Protein AF-A0A9D4EWK8-F1 (afdb_monomer)

Mean predicted aligned error: 3.32 Å

Organism: Dreissena polymorpha (NCBI:txid45954)

pLDDT: mean 97.27, std 3.27, range [64.94, 98.88]

Secondary structure (DSSP, 8-state):
-EEEEEEEEEEEEEEEEEEEEEEEEEEEEEEEEEEEEEEEEEEEEE-SEEEEEEEEEEEEEE-SEEEEEEEEEEEEEE-SEEEEEEEEEEEEEE-SEEEEEEEEEEEEEE-SEEEEEEEEEEEEEE-SEEEEEEEEEEEEEE-SEEEEEEEEEEE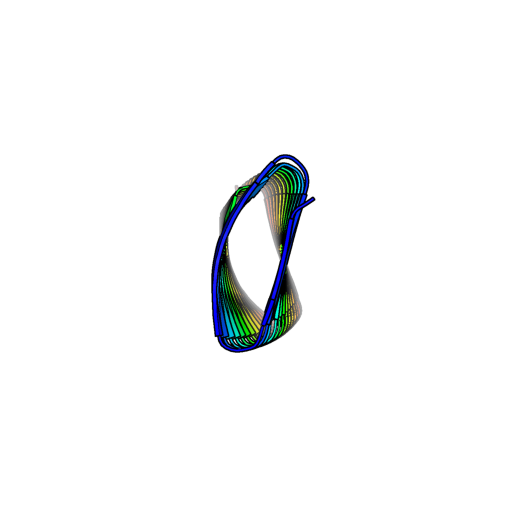EEE-SEEEEEEEEEEEEEE-SEEEEEEEEEEEEEE-SEEEEEEEEEEEEEE--

Solvent-accessible surface area (backbone atoms only — not comparable to full-atom values): 8632 Å² total; per-residue (Å²): 115,48,80,47,75,49,64,70,52,74,53,73,55,69,50,65,31,38,42,39,39,38,45,36,37,39,41,37,40,49,14,48,32,32,38,39,40,35,45,37,36,40,41,37,37,37,21,53,33,31,39,40,41,36,45,36,37,39,41,38,37,39,16,53,34,27,41,39,39,37,44,36,36,41,41,36,39,37,16,51,35,26,39,39,40,36,46,36,40,40,40,37,38,36,16,53,35,26,40,40,42,35,46,37,38,40,41,38,37,36,16,51,36,26,39,39,41,37,45,36,36,39,42,37,39,37,15,52,36,24,40,40,41,37,44,37,38,39,41,37,37,36,15,51,36,25,40,39,40,38,45,36,38,40,41,36,38,36,15,50,37,25,39,39,41,35,46,37,39,40,42,38,37,36,16,49,38,25,40,40,42,35,46,37,36,40,40,35,39,39,17,54,44,62,47,77,52,65,78,44,75,50,80,52,68,52,54,110

Structure (mmCIF, N/CA/C/O backbone):
data_AF-A0A9D4EWK8-F1
#
_entry.id   AF-A0A9D4EWK8-F1
#
loop_
_atom_site.group_PDB
_atom_site.id
_atom_site.type_symbol
_atom_site.label_atom_id
_atom_site.label_alt_id
_atom_site.label_comp_id
_atom_site.label_asym_id
_atom_site.label_entity_id
_atom_site.label_seq_id
_atom_site.pdbx_PDB_ins_code
_atom_site.Cartn_x
_atom_site.Cartn_y
_atom_site.Cartn_z
_atom_site.occupancy
_atom_site.B_iso_or_equiv
_atom_site.auth_seq_id
_atom_site.auth_comp_id
_atom_site.auth_asym_id
_atom_site.auth_atom_id
_atom_site.pdbx_PDB_model_num
ATOM 1 N N . MET A 1 1 ? 10.376 8.666 -27.331 1.00 85.12 1 MET A N 1
ATOM 2 C CA . MET A 1 1 ? 10.467 7.251 -26.903 1.00 85.12 1 MET A CA 1
ATOM 3 C C . MET A 1 1 ? 11.917 6.799 -26.905 1.00 85.12 1 MET A C 1
ATOM 5 O O . MET A 1 1 ? 12.541 6.771 -27.961 1.00 85.12 1 MET A O 1
ATOM 9 N N . PHE A 1 2 ? 12.431 6.435 -25.737 1.00 91.62 2 PHE A N 1
ATOM 10 C CA . PHE A 1 2 ? 13.772 5.904 -25.525 1.00 91.62 2 PHE A CA 1
ATOM 11 C C . PHE A 1 2 ? 13.656 4.564 -24.782 1.00 91.62 2 PHE A C 1
ATOM 13 O O . PHE A 1 2 ? 12.952 4.478 -23.779 1.00 91.62 2 PHE A O 1
ATOM 20 N N . LEU A 1 3 ? 14.282 3.504 -25.303 1.00 94.88 3 LEU A N 1
ATOM 21 C CA . LEU A 1 3 ? 14.232 2.149 -24.738 1.00 94.88 3 LEU A CA 1
ATOM 22 C C . LEU A 1 3 ? 15.653 1.656 -24.471 1.00 94.88 3 LEU A C 1
ATOM 24 O O . LEU A 1 3 ? 16.478 1.638 -25.385 1.00 94.88 3 LEU A O 1
ATOM 28 N N . VAL A 1 4 ? 15.915 1.199 -23.248 1.00 96.56 4 VAL A N 1
ATOM 29 C CA . VAL A 1 4 ? 17.204 0.615 -22.861 1.00 96.56 4 VAL A CA 1
ATOM 30 C C . VAL A 1 4 ? 16.979 -0.737 -22.208 1.00 96.56 4 VAL A C 1
ATOM 32 O O . VAL A 1 4 ? 16.293 -0.829 -21.192 1.00 96.56 4 VAL A O 1
ATOM 35 N N . CYS A 1 5 ? 17.587 -1.777 -22.778 1.00 96.44 5 CYS A N 1
ATOM 36 C CA . CYS A 1 5 ? 17.561 -3.120 -22.218 1.00 96.44 5 CYS A CA 1
ATOM 37 C C . CYS A 1 5 ? 18.945 -3.770 -22.239 1.00 96.44 5 CYS A C 1
ATOM 39 O O . CYS A 1 5 ? 19.678 -3.642 -23.220 1.00 96.44 5 CYS A O 1
ATOM 41 N N . GLY A 1 6 ? 19.300 -4.482 -21.169 1.00 95.38 6 GLY A N 1
ATOM 42 C CA . GLY A 1 6 ? 20.561 -5.219 -21.099 1.00 95.38 6 GLY A CA 1
ATOM 43 C C . GLY A 1 6 ? 20.864 -5.836 -19.734 1.00 95.38 6 GLY A C 1
ATOM 44 O O . GLY A 1 6 ? 20.130 -5.657 -18.763 1.00 95.38 6 GLY A O 1
ATOM 45 N N . ASP A 1 7 ? 21.988 -6.544 -19.653 1.00 95.56 7 ASP A N 1
ATOM 46 C CA . ASP A 1 7 ? 22.362 -7.282 -18.440 1.00 95.56 7 ASP A CA 1
ATOM 47 C C . ASP A 1 7 ? 22.933 -6.361 -17.359 1.00 95.56 7 ASP A C 1
ATOM 49 O O . ASP A 1 7 ? 22.614 -6.479 -16.173 1.00 95.56 7 ASP A O 1
ATOM 53 N N . ARG A 1 8 ? 23.815 -5.435 -17.758 1.00 98.00 8 ARG A N 1
ATOM 54 C CA . ARG A 1 8 ? 24.430 -4.468 -16.849 1.00 98.00 8 ARG A CA 1
ATOM 55 C C . ARG A 1 8 ? 24.686 -3.131 -17.513 1.00 98.00 8 ARG A C 1
ATOM 57 O O . ARG A 1 8 ? 25.537 -3.040 -18.392 1.00 98.00 8 ARG A O 1
ATOM 64 N N . PHE A 1 9 ? 24.012 -2.091 -17.042 1.00 98.25 9 PHE A N 1
ATOM 65 C CA . PHE A 1 9 ? 24.157 -0.755 -17.606 1.00 98.25 9 PHE A CA 1
ATOM 66 C C . PHE A 1 9 ? 23.803 0.343 -16.603 1.00 98.25 9 PHE A C 1
ATOM 68 O O . PHE A 1 9 ? 23.157 0.108 -15.582 1.00 98.25 9 PHE A O 1
ATOM 75 N N . THR A 1 10 ? 24.223 1.556 -16.939 1.00 98.06 10 THR A N 1
ATOM 76 C CA . THR A 1 10 ? 23.720 2.789 -16.344 1.00 98.06 10 THR A CA 1
ATOM 77 C C . THR A 1 10 ? 23.170 3.633 -17.478 1.00 98.06 10 THR A C 1
ATOM 79 O O . THR A 1 10 ? 23.796 3.719 -18.534 1.00 98.06 10 THR A O 1
ATOM 82 N N . THR A 1 11 ? 22.004 4.230 -17.290 1.00 97.38 11 THR A N 1
ATOM 83 C CA . THR A 1 11 ? 21.383 5.076 -18.308 1.00 97.38 11 THR A CA 1
ATOM 84 C C . THR A 1 11 ? 20.671 6.253 -17.663 1.00 97.38 11 THR A C 1
ATOM 86 O O . THR A 1 11 ? 20.329 6.210 -16.484 1.00 97.38 11 THR A O 1
ATOM 89 N N . SER A 1 12 ? 20.472 7.312 -18.430 1.00 96.56 12 SER A N 1
ATOM 90 C CA . SER A 1 12 ? 19.607 8.415 -18.050 1.00 96.56 12 SER A CA 1
ATOM 91 C C . SER A 1 12 ? 18.876 8.927 -19.280 1.00 96.56 12 SER A C 1
ATOM 93 O O . SER A 1 12 ? 19.437 8.884 -20.379 1.00 96.56 12 SER A O 1
ATOM 95 N N . GLY A 1 13 ? 17.655 9.410 -19.098 1.00 91.25 13 GLY A N 1
ATOM 96 C CA . GLY A 1 13 ? 16.796 9.879 -20.180 1.00 91.25 13 GLY A CA 1
ATOM 97 C C . GLY A 1 13 ? 15.955 11.082 -19.773 1.00 91.25 13 GLY A C 1
ATOM 98 O O . GLY A 1 13 ? 15.817 11.381 -18.588 1.00 91.25 13 GLY A O 1
ATOM 99 N N . SER A 1 14 ? 15.458 11.791 -20.781 1.00 92.12 14 SER A N 1
ATOM 100 C CA . SER A 1 14 ? 14.400 12.789 -20.655 1.00 92.12 14 SER A CA 1
ATOM 101 C C . SER A 1 14 ? 13.636 12.905 -21.981 1.00 92.12 14 SER A C 1
ATOM 103 O O . SER A 1 14 ? 14.208 12.670 -23.056 1.00 92.12 14 SER A O 1
ATOM 105 N N . GLY A 1 15 ? 12.360 13.285 -21.914 1.00 92.12 15 GLY A N 1
ATOM 106 C CA . GLY A 1 15 ? 11.437 13.332 -23.050 1.00 92.12 15 GLY A CA 1
ATOM 107 C C . GLY A 1 15 ? 10.073 12.723 -22.718 1.00 92.12 15 GLY A C 1
ATOM 108 O O . GLY A 1 15 ? 9.711 12.587 -21.565 1.00 92.12 15 GLY A O 1
ATOM 109 N N . ASP A 1 16 ? 9.292 12.354 -23.729 1.00 95.62 16 ASP A N 1
ATOM 110 C CA . ASP A 1 16 ? 7.895 11.950 -23.474 1.00 95.62 16 ASP A CA 1
ATOM 111 C C . ASP A 1 16 ? 7.763 10.509 -22.936 1.00 95.62 16 ASP A C 1
ATOM 113 O O . ASP A 1 16 ? 6.796 10.153 -22.274 1.00 95.62 16 ASP A O 1
ATOM 117 N N . LEU A 1 17 ? 8.702 9.620 -23.286 1.00 96.31 17 LEU A N 1
ATOM 118 C CA . LEU A 1 17 ? 8.609 8.191 -22.965 1.00 96.31 17 LEU A CA 1
ATOM 119 C C . LEU A 1 17 ? 9.988 7.570 -22.785 1.00 96.31 17 LEU A C 1
ATOM 121 O O . LEU A 1 17 ? 10.730 7.445 -23.770 1.00 96.31 17 LEU A O 1
ATOM 125 N N . PHE A 1 18 ? 10.260 7.070 -21.582 1.00 97.19 18 PHE A N 1
ATOM 126 C CA . PHE A 1 18 ? 11.469 6.337 -21.228 1.00 97.19 18 PHE A CA 1
ATOM 127 C C . PHE A 1 18 ? 11.144 4.954 -20.646 1.00 97.19 18 PHE A C 1
ATOM 129 O O . PHE A 1 18 ? 10.482 4.814 -19.620 1.00 97.19 18 PHE A O 1
ATOM 136 N N . LEU A 1 19 ? 11.617 3.905 -21.322 1.00 97.25 19 LEU A N 1
ATOM 137 C CA . LEU A 1 19 ? 11.432 2.506 -20.943 1.00 97.25 19 LEU A CA 1
ATOM 138 C C . LEU A 1 19 ? 12.786 1.870 -20.609 1.00 97.25 19 LEU A C 1
ATOM 140 O O . LEU A 1 19 ? 13.701 1.878 -21.437 1.00 97.25 19 LEU A O 1
ATOM 144 N N . VAL A 1 20 ? 12.906 1.261 -19.430 1.00 98.06 20 VAL A N 1
ATOM 145 C CA . VAL A 1 20 ? 14.143 0.607 -18.984 1.00 98.06 20 VAL A CA 1
ATOM 146 C C . VAL A 1 20 ? 13.872 -0.814 -18.518 1.00 98.06 20 VAL A C 1
ATOM 148 O O . VAL A 1 20 ? 13.005 -1.038 -17.672 1.00 98.06 20 VAL A O 1
ATOM 151 N N . CYS A 1 21 ? 14.634 -1.775 -19.046 1.00 97.50 21 CYS A N 1
ATOM 152 C CA . CYS A 1 21 ? 14.547 -3.172 -18.642 1.00 97.50 21 CYS A CA 1
ATOM 153 C C . CYS A 1 21 ? 15.915 -3.837 -18.417 1.00 97.50 21 CYS A C 1
ATOM 155 O O . CYS A 1 21 ? 16.882 -3.506 -19.092 1.00 97.50 21 CYS A O 1
ATOM 157 N N . GLY A 1 22 ? 16.045 -4.787 -17.488 1.00 97.06 22 GLY A N 1
ATOM 158 C CA . GLY A 1 22 ? 17.302 -5.539 -17.365 1.00 97.06 22 GLY A CA 1
ATOM 159 C C . GLY A 1 22 ? 17.548 -6.264 -16.049 1.00 97.06 22 GLY A C 1
ATOM 160 O O . GLY A 1 22 ? 16.733 -6.238 -15.125 1.00 97.06 22 GLY A O 1
ATOM 161 N N . ASP A 1 23 ? 18.725 -6.878 -15.955 1.00 97.19 23 ASP A N 1
ATOM 162 C CA . ASP A 1 23 ? 19.111 -7.677 -14.790 1.00 97.19 23 ASP A CA 1
ATOM 163 C C . ASP A 1 23 ? 19.740 -6.830 -13.685 1.00 97.19 23 ASP A C 1
ATOM 165 O O . ASP A 1 23 ? 19.338 -6.921 -12.523 1.00 97.19 23 ASP A O 1
ATOM 169 N N . ARG A 1 24 ? 20.749 -6.012 -14.014 1.00 98.50 24 ARG A N 1
ATOM 170 C CA . ARG A 1 24 ? 21.435 -5.156 -13.041 1.00 98.50 24 ARG A CA 1
ATOM 171 C C . ARG A 1 24 ? 21.729 -3.765 -13.572 1.00 98.50 24 ARG A C 1
ATOM 173 O O . ARG A 1 24 ? 22.739 -3.576 -14.241 1.00 98.50 24 ARG A O 1
ATOM 180 N N . PHE A 1 25 ? 20.949 -2.768 -13.180 1.00 98.56 25 PHE A N 1
ATOM 181 C CA . PHE A 1 25 ? 21.142 -1.423 -13.715 1.00 98.56 25 PHE A CA 1
ATOM 182 C C . PHE A 1 25 ? 20.873 -0.299 -12.719 1.00 98.56 25 PHE A C 1
ATOM 184 O O . PHE A 1 25 ? 20.242 -0.489 -11.680 1.00 98.56 25 PHE A O 1
ATOM 191 N N . THR A 1 26 ? 21.362 0.882 -13.077 1.00 98.56 26 THR A N 1
ATOM 192 C CA . THR A 1 26 ? 20.963 2.149 -12.467 1.00 98.56 26 THR A CA 1
ATOM 193 C C . THR A 1 26 ? 20.366 3.025 -13.555 1.00 98.56 26 THR A C 1
ATOM 195 O O . THR A 1 26 ? 20.953 3.146 -14.631 1.00 98.56 26 THR A O 1
ATOM 198 N N . THR A 1 27 ? 19.212 3.628 -13.302 1.00 98.19 27 THR A N 1
ATOM 199 C CA . THR A 1 27 ? 18.588 4.542 -14.262 1.00 98.19 27 THR A CA 1
ATOM 200 C C . THR A 1 27 ? 18.083 5.811 -13.595 1.00 98.19 27 THR A C 1
ATOM 202 O O . THR A 1 27 ? 17.705 5.786 -12.424 1.00 98.19 27 THR A O 1
ATOM 205 N N . SER A 1 28 ? 18.076 6.916 -14.336 1.00 97.56 28 SER A N 1
ATOM 206 C CA . SER A 1 28 ? 17.381 8.127 -13.919 1.00 97.56 28 SER A CA 1
ATOM 207 C C . SER A 1 28 ? 16.643 8.804 -15.066 1.00 97.56 28 SER A C 1
ATOM 209 O O . SER A 1 28 ? 17.206 8.921 -16.152 1.00 97.56 28 SER A O 1
ATOM 211 N N . GLY A 1 29 ? 15.422 9.273 -14.830 1.00 94.12 29 GLY A N 1
ATOM 212 C CA . GLY A 1 29 ? 14.558 9.827 -15.876 1.00 94.12 29 GLY A CA 1
ATOM 213 C C . GLY A 1 29 ? 13.770 11.046 -15.419 1.00 94.12 29 GLY A C 1
ATOM 214 O O . GLY A 1 29 ? 13.422 11.148 -14.243 1.00 94.12 29 GLY A O 1
ATOM 215 N N . SER A 1 30 ? 13.485 11.948 -16.349 1.00 95.25 30 SER A N 1
ATOM 216 C CA . SER A 1 30 ? 12.510 13.028 -16.175 1.00 95.25 30 SER A CA 1
ATOM 217 C C . SER A 1 30 ? 11.676 13.087 -17.445 1.00 95.25 30 SER A C 1
ATOM 219 O O . SER A 1 30 ? 12.077 13.726 -18.422 1.00 95.25 30 SER A O 1
ATOM 221 N N . ASP A 1 31 ? 10.572 12.350 -17.443 1.00 95.56 31 ASP A N 1
ATOM 222 C CA . ASP A 1 31 ? 9.802 12.034 -18.641 1.00 95.56 31 ASP A CA 1
ATOM 223 C C . ASP A 1 31 ? 8.309 11.991 -18.329 1.00 95.56 31 ASP A C 1
ATOM 225 O O . ASP A 1 31 ? 7.961 11.532 -17.248 1.00 95.56 31 ASP A O 1
ATOM 229 N N . ASP A 1 32 ? 7.425 12.362 -19.261 1.00 96.31 32 ASP A N 1
ATOM 230 C CA . ASP A 1 32 ? 5.967 12.255 -19.042 1.00 96.31 32 ASP A CA 1
ATOM 231 C C . ASP A 1 32 ? 5.581 10.816 -18.646 1.00 96.31 32 ASP A C 1
ATOM 233 O O . ASP A 1 32 ? 4.779 10.587 -17.741 1.00 96.31 32 ASP A O 1
ATOM 237 N N . LEU A 1 33 ? 6.212 9.826 -19.291 1.00 96.94 33 LEU A N 1
ATOM 238 C CA . LEU A 1 33 ? 6.041 8.407 -19.003 1.00 96.94 33 LEU A CA 1
ATOM 239 C C . LEU A 1 33 ? 7.386 7.707 -18.749 1.00 96.94 33 LEU A C 1
ATOM 241 O O . LEU A 1 33 ? 8.135 7.417 -19.688 1.00 96.94 33 LEU A O 1
ATOM 245 N N . PHE A 1 34 ? 7.655 7.337 -17.493 1.00 97.69 34 PHE A N 1
ATOM 246 C CA . PHE A 1 34 ? 8.866 6.613 -17.090 1.00 97.69 34 PHE A CA 1
ATOM 247 C C . PHE A 1 34 ? 8.537 5.218 -16.536 1.00 97.69 34 PHE A C 1
ATOM 249 O O . PHE A 1 34 ? 7.955 5.080 -15.461 1.00 97.69 34 PHE A O 1
ATOM 256 N N . LEU A 1 35 ? 8.919 4.155 -17.256 1.00 97.56 35 LEU A N 1
ATOM 257 C CA . LEU A 1 35 ? 8.708 2.761 -16.834 1.00 97.56 35 LEU A CA 1
ATOM 258 C C . LEU A 1 35 ? 10.035 2.044 -16.618 1.00 97.56 35 LEU A C 1
ATOM 260 O O . LEU A 1 35 ? 10.889 1.991 -17.508 1.00 97.56 35 LEU A O 1
ATOM 264 N N . VAL A 1 36 ? 10.154 1.380 -15.473 1.00 98.38 36 VAL A N 1
ATOM 265 C CA . VAL A 1 36 ? 11.340 0.611 -15.102 1.00 98.38 36 VAL A CA 1
ATOM 266 C C . VAL A 1 36 ? 10.954 -0.796 -14.673 1.00 98.38 36 VAL A C 1
ATOM 268 O O . VAL A 1 36 ? 10.140 -0.976 -13.767 1.00 98.38 36 VAL A O 1
ATOM 271 N N . ARG A 1 37 ? 11.577 -1.804 -15.291 1.00 98.44 37 ARG A N 1
ATOM 272 C CA . ARG A 1 37 ? 11.413 -3.210 -14.912 1.00 98.44 37 ARG A CA 1
ATOM 273 C C . ARG A 1 37 ? 12.747 -3.933 -14.767 1.00 98.44 37 ARG A C 1
ATOM 275 O O . ARG A 1 37 ? 13.592 -3.842 -15.648 1.00 98.44 37 ARG A O 1
ATOM 282 N N . GLY A 1 38 ? 12.942 -4.735 -13.725 1.00 98.00 38 GLY A N 1
ATOM 283 C CA . GLY A 1 38 ? 14.163 -5.539 -13.662 1.00 98.00 38 GLY A CA 1
ATOM 284 C C . GLY A 1 38 ? 14.325 -6.451 -12.463 1.00 98.00 38 GLY A C 1
ATOM 285 O O . GLY A 1 38 ? 13.493 -6.485 -11.563 1.00 98.00 38 GLY A O 1
ATOM 286 N N . TYR A 1 39 ? 15.446 -7.170 -12.442 1.00 98.25 39 TYR A N 1
ATOM 287 C CA . TYR A 1 39 ? 15.780 -8.059 -11.331 1.00 98.25 39 TYR A CA 1
ATOM 288 C C . TYR A 1 39 ? 16.427 -7.301 -10.167 1.00 98.25 39 TYR A C 1
ATOM 290 O O . TYR A 1 39 ? 15.961 -7.372 -9.032 1.00 98.25 39 TYR A O 1
ATOM 298 N N . ARG A 1 40 ? 17.514 -6.558 -10.421 1.00 98.69 40 ARG A N 1
ATOM 299 C CA . ARG A 1 40 ? 18.258 -5.830 -9.385 1.00 98.69 40 ARG A CA 1
ATOM 300 C C . ARG A 1 40 ? 18.666 -4.430 -9.817 1.00 98.69 40 ARG A C 1
ATOM 302 O O . ARG A 1 40 ? 19.715 -4.272 -10.435 1.00 98.69 40 ARG A O 1
ATOM 309 N N . PHE A 1 41 ? 17.932 -3.404 -9.409 1.00 98.75 41 PHE A N 1
ATOM 310 C CA . PHE A 1 41 ? 18.198 -2.055 -9.905 1.00 98.75 41 PHE A CA 1
ATOM 311 C C . PHE A 1 41 ? 18.001 -0.940 -8.881 1.00 98.75 41 PHE A C 1
ATOM 313 O O . PHE A 1 41 ? 17.378 -1.122 -7.837 1.00 98.75 41 PHE A O 1
ATOM 320 N N . THR A 1 42 ? 18.544 0.226 -9.213 1.00 98.81 42 THR A N 1
ATOM 321 C CA . THR A 1 42 ? 18.209 1.494 -8.564 1.00 98.81 42 THR A CA 1
ATOM 322 C C . THR A 1 42 ? 17.635 2.423 -9.621 1.00 98.81 42 THR A C 1
ATOM 324 O O . THR A 1 42 ? 18.209 2.547 -10.703 1.00 98.81 42 THR A O 1
ATOM 327 N N . THR A 1 43 ? 16.518 3.074 -9.327 1.00 98.44 43 THR A N 1
ATOM 328 C CA . THR A 1 43 ? 15.932 4.073 -10.221 1.00 98.44 43 THR A CA 1
ATOM 329 C C . THR A 1 43 ? 15.612 5.356 -9.474 1.00 98.44 43 THR A C 1
ATOM 331 O O . THR A 1 43 ? 15.225 5.317 -8.306 1.00 98.44 43 THR A O 1
ATOM 334 N N . SER A 1 44 ? 15.787 6.491 -10.138 1.00 98.25 44 SER A N 1
ATOM 335 C CA . SER A 1 44 ? 15.297 7.771 -9.645 1.00 98.25 44 SER A CA 1
ATOM 336 C C . SER A 1 44 ? 14.635 8.556 -10.761 1.00 98.25 44 SER A C 1
ATOM 338 O O . SER A 1 44 ? 15.263 8.738 -11.800 1.00 98.25 44 SER A O 1
ATOM 340 N N . GLY A 1 45 ? 13.431 9.079 -10.581 1.00 94.62 45 GLY A N 1
ATOM 341 C CA . GLY A 1 45 ? 12.872 9.904 -11.644 1.00 94.62 45 GLY A CA 1
ATOM 342 C C . GLY A 1 45 ? 11.634 10.694 -11.305 1.00 94.62 45 GLY A C 1
ATOM 343 O O . GLY A 1 45 ? 11.117 10.627 -10.194 1.00 94.62 45 GLY A O 1
ATOM 344 N N . SER A 1 46 ? 11.199 11.465 -12.290 1.00 94.00 46 SER A N 1
ATOM 345 C CA . SER A 1 46 ? 9.996 12.277 -12.218 1.00 94.00 46 SER A CA 1
ATOM 346 C C . SER A 1 46 ? 9.206 12.209 -13.518 1.00 94.00 46 SER A C 1
ATOM 348 O O . SER A 1 46 ? 9.809 12.031 -14.575 1.00 94.00 46 SER A O 1
ATOM 350 N N . GLY A 1 47 ? 7.894 12.395 -13.452 1.00 94.00 47 GLY A N 1
ATOM 351 C CA . GLY A 1 47 ? 7.030 12.364 -14.631 1.00 94.00 47 GLY A CA 1
ATOM 352 C C . GLY A 1 47 ? 5.560 12.418 -14.281 1.00 94.00 47 GLY A C 1
ATOM 353 O O . GLY A 1 47 ? 5.232 12.207 -13.124 1.00 94.00 47 GLY A O 1
ATOM 354 N N . ASP A 1 48 ? 4.676 12.611 -15.253 1.00 97.69 48 ASP A N 1
ATOM 355 C CA . ASP A 1 48 ? 3.232 12.473 -15.014 1.00 97.69 48 ASP A CA 1
ATOM 356 C C . ASP A 1 48 ? 2.915 11.037 -14.558 1.00 97.69 48 ASP A C 1
ATOM 358 O O . ASP A 1 48 ? 2.144 10.806 -13.627 1.00 97.69 48 ASP A O 1
ATOM 362 N N . LEU A 1 49 ? 3.572 10.049 -15.176 1.00 97.81 49 LEU A N 1
ATOM 363 C CA . LEU A 1 49 ? 3.418 8.636 -14.863 1.00 97.81 49 LEU A CA 1
ATOM 364 C C . LEU A 1 49 ? 4.770 7.950 -14.626 1.00 97.81 49 LEU A C 1
ATOM 366 O O . LEU A 1 49 ? 5.525 7.677 -15.564 1.00 97.81 49 LEU A O 1
ATOM 370 N N . PHE A 1 50 ? 5.039 7.576 -13.371 1.00 98.06 50 PHE A N 1
ATOM 371 C CA . PHE A 1 50 ? 6.233 6.826 -12.974 1.00 98.06 50 PHE A CA 1
ATOM 372 C C . PHE A 1 50 ? 5.867 5.414 -12.488 1.00 98.06 50 PHE A C 1
ATOM 374 O O . PHE A 1 50 ? 5.244 5.242 -11.441 1.00 98.06 50 PHE A O 1
ATOM 381 N N . LEU A 1 51 ? 6.266 4.381 -13.240 1.00 98.12 51 LEU A N 1
ATOM 382 C CA . LEU A 1 51 ? 6.011 2.968 -12.925 1.00 98.12 51 LEU A CA 1
ATOM 383 C C . LEU A 1 51 ? 7.307 2.204 -12.671 1.00 98.12 51 LEU A C 1
ATOM 385 O O . LEU A 1 51 ? 8.200 2.165 -13.521 1.00 98.12 51 LEU A O 1
ATOM 389 N N . VAL A 1 52 ? 7.365 1.487 -11.552 1.00 98.62 52 VAL A N 1
ATOM 390 C CA . VAL A 1 52 ? 8.514 0.649 -11.197 1.00 98.62 52 VAL A CA 1
ATOM 391 C C . VAL A 1 52 ? 8.068 -0.751 -10.793 1.00 98.62 52 VAL A C 1
ATOM 393 O O . VAL A 1 52 ? 7.264 -0.911 -9.881 1.00 98.62 52 VAL A O 1
ATOM 396 N N . CYS A 1 53 ? 8.626 -1.772 -11.447 1.00 98.62 53 CYS A N 1
ATOM 397 C CA . CYS A 1 53 ? 8.341 -3.180 -11.175 1.00 98.62 53 CYS A CA 1
ATOM 398 C C . CYS A 1 53 ? 9.626 -4.017 -11.062 1.00 98.62 53 CYS A C 1
ATOM 400 O O . CYS A 1 53 ? 10.528 -3.883 -11.890 1.00 98.62 53 CYS A O 1
ATOM 402 N N . GLY A 1 54 ? 9.724 -4.940 -10.103 1.00 98.25 54 GLY A N 1
ATOM 403 C CA . GLY A 1 54 ? 10.823 -5.911 -10.116 1.00 98.25 54 GLY A CA 1
ATOM 404 C C . GLY A 1 54 ? 11.052 -6.710 -8.842 1.00 98.25 54 GLY A C 1
ATOM 405 O O . GLY A 1 54 ? 10.290 -6.634 -7.886 1.00 98.25 54 GLY A O 1
ATOM 406 N N . ASP A 1 55 ? 12.159 -7.447 -8.815 1.00 98.44 55 ASP A N 1
ATOM 407 C CA . ASP A 1 55 ? 12.413 -8.405 -7.733 1.00 98.44 55 ASP A CA 1
ATOM 408 C C . ASP A 1 55 ? 13.164 -7.749 -6.566 1.00 98.44 55 ASP A C 1
ATOM 410 O O . ASP A 1 55 ? 12.814 -7.919 -5.397 1.00 98.44 55 ASP A O 1
ATOM 414 N N . ARG A 1 56 ? 14.233 -6.991 -6.851 1.00 98.81 56 ARG A N 1
ATOM 415 C CA . ARG A 1 56 ? 15.075 -6.369 -5.823 1.00 98.81 56 ARG A CA 1
ATOM 416 C C . ARG A 1 56 ? 15.551 -4.972 -6.185 1.00 98.81 56 ARG A C 1
ATOM 418 O O . ARG A 1 56 ? 16.610 -4.825 -6.793 1.00 98.81 56 ARG A O 1
ATOM 425 N N . PHE A 1 57 ? 14.865 -3.938 -5.717 1.00 98.81 57 PHE A N 1
ATOM 426 C CA . PHE A 1 57 ? 15.195 -2.584 -6.150 1.00 98.81 57 PHE A CA 1
ATOM 427 C C . PHE A 1 57 ? 15.061 -1.502 -5.083 1.00 98.81 57 PHE A C 1
ATOM 429 O O . PHE A 1 57 ? 14.435 -1.683 -4.041 1.00 98.81 57 PHE A O 1
ATOM 436 N N . THR A 1 58 ? 15.671 -0.359 -5.377 1.00 98.88 58 THR A N 1
ATOM 437 C CA . THR A 1 58 ? 15.419 0.903 -4.685 1.00 98.88 58 THR A CA 1
ATOM 438 C C . THR A 1 58 ? 14.892 1.900 -5.704 1.00 98.88 58 THR A C 1
ATOM 440 O O . THR A 1 58 ? 15.473 2.034 -6.781 1.00 98.88 58 THR A O 1
ATOM 443 N N . THR A 1 59 ? 13.812 2.598 -5.376 1.00 98.56 59 THR A N 1
ATOM 444 C CA . THR A 1 59 ? 13.266 3.660 -6.222 1.00 98.56 59 THR A CA 1
ATOM 445 C C . THR A 1 59 ? 13.057 4.940 -5.428 1.00 98.56 59 THR A C 1
ATOM 447 O O . THR A 1 59 ? 12.673 4.893 -4.259 1.00 98.56 59 THR A O 1
ATOM 450 N N . SER A 1 60 ? 13.317 6.080 -6.060 1.00 98.50 60 SER A N 1
ATOM 451 C CA . SER A 1 60 ? 12.910 7.380 -5.542 1.00 98.50 60 SER A CA 1
ATOM 452 C C . SER A 1 60 ? 12.302 8.237 -6.640 1.00 98.50 60 SER A C 1
ATOM 454 O O . SER A 1 60 ? 12.894 8.336 -7.711 1.00 98.50 60 SER A O 1
ATOM 456 N N . GLY A 1 61 ? 11.189 8.917 -6.406 1.00 95.25 61 GLY A N 1
ATOM 457 C CA . GLY A 1 61 ? 10.677 9.801 -7.447 1.00 95.25 61 GLY A CA 1
ATOM 458 C C . GLY A 1 61 ? 9.414 10.553 -7.120 1.00 95.25 61 GLY A C 1
ATOM 459 O O . GLY A 1 61 ? 8.934 10.521 -5.990 1.00 95.25 61 GLY A O 1
ATOM 460 N N . SER A 1 62 ? 8.900 11.243 -8.127 1.00 94.75 62 SER A N 1
ATOM 461 C CA . SER A 1 62 ? 7.667 12.007 -8.009 1.00 94.75 62 SER A CA 1
ATOM 462 C C . SER A 1 62 ? 6.867 12.009 -9.300 1.00 94.75 62 SER A C 1
ATOM 464 O O . SER A 1 62 ? 7.451 12.002 -10.379 1.00 94.75 62 SER A O 1
ATOM 466 N N . GLY A 1 63 ? 5.551 12.090 -9.201 1.00 94.62 63 GLY A N 1
ATOM 467 C CA . GLY A 1 63 ? 4.698 12.231 -10.373 1.00 94.62 63 GLY A CA 1
ATOM 468 C C . GLY A 1 63 ? 3.232 12.253 -10.028 1.00 94.62 63 GLY A C 1
ATOM 469 O O . GLY A 1 63 ? 2.893 11.778 -8.953 1.00 94.62 63 GLY A O 1
ATOM 470 N N . ASP A 1 64 ? 2.372 12.738 -10.918 1.00 98.06 64 ASP A N 1
ATOM 471 C CA . ASP A 1 64 ? 0.918 12.724 -10.696 1.00 98.06 64 ASP A CA 1
ATOM 472 C C . ASP A 1 64 ? 0.451 11.305 -10.334 1.00 98.06 64 ASP A C 1
ATOM 474 O O . ASP A 1 64 ? -0.325 11.098 -9.402 1.00 98.06 64 ASP A O 1
ATOM 478 N N . LEU A 1 65 ? 1.010 10.298 -11.011 1.00 98.25 65 LEU A N 1
ATOM 479 C CA . LEU A 1 65 ? 0.806 8.890 -10.710 1.00 98.25 65 LEU A CA 1
ATOM 480 C C . LEU A 1 65 ? 2.144 8.166 -10.501 1.00 98.25 65 LEU A C 1
ATOM 482 O O . LEU A 1 65 ? 2.872 7.866 -11.452 1.00 98.25 65 LEU A O 1
ATOM 486 N N . PHE A 1 66 ? 2.434 7.806 -9.248 1.00 98.44 66 PHE A N 1
ATOM 487 C CA . PHE A 1 66 ? 3.611 7.023 -8.871 1.00 98.44 66 PHE A CA 1
ATOM 488 C C . PHE A 1 66 ? 3.214 5.620 -8.384 1.00 98.44 66 PHE A C 1
ATOM 490 O O . PHE A 1 66 ? 2.638 5.444 -7.311 1.00 98.44 66 PHE A O 1
ATOM 497 N N . LEU A 1 67 ? 3.550 4.602 -9.182 1.00 98.44 67 LEU A N 1
ATOM 498 C CA . LEU A 1 67 ? 3.211 3.195 -8.957 1.00 98.44 67 LEU A CA 1
ATOM 499 C C . LEU A 1 67 ? 4.466 2.342 -8.761 1.00 98.44 67 LEU A C 1
ATOM 501 O O . LEU A 1 67 ? 5.354 2.309 -9.618 1.00 98.44 67 LEU A O 1
ATOM 505 N N . VAL A 1 68 ? 4.507 1.571 -7.675 1.00 98.75 68 VAL A N 1
ATOM 506 C CA . VAL A 1 68 ? 5.623 0.669 -7.366 1.00 98.75 68 VAL A CA 1
ATOM 507 C C . VAL A 1 68 ? 5.123 -0.722 -6.999 1.00 98.75 68 VAL A C 1
ATOM 509 O O . VAL A 1 68 ? 4.318 -0.868 -6.081 1.00 98.75 68 VAL A O 1
ATOM 512 N N . CYS A 1 69 ? 5.640 -1.754 -7.671 1.00 98.62 69 CYS A N 1
ATOM 513 C CA . CYS A 1 69 ? 5.327 -3.148 -7.368 1.00 98.62 69 CYS A CA 1
ATOM 514 C C . CYS A 1 69 ? 6.555 -4.072 -7.350 1.00 98.62 69 CYS A C 1
ATOM 516 O O . CYS A 1 69 ? 7.493 -3.893 -8.129 1.00 98.62 69 CYS A O 1
ATOM 518 N N . GLY A 1 70 ? 6.575 -5.088 -6.481 1.00 98.31 70 GLY A N 1
ATOM 519 C CA . GLY A 1 70 ? 7.657 -6.080 -6.503 1.00 98.31 70 GLY A CA 1
ATOM 520 C C . GLY A 1 70 ? 7.841 -6.947 -5.262 1.00 98.31 70 GLY A C 1
ATOM 521 O O . GLY A 1 70 ? 7.082 -6.867 -4.300 1.00 98.31 70 GLY A O 1
ATOM 522 N N . ASP A 1 71 ? 8.913 -7.740 -5.258 1.00 98.44 71 ASP A N 1
ATOM 523 C CA . ASP A 1 71 ? 9.146 -8.733 -4.199 1.00 98.44 71 ASP A CA 1
ATOM 524 C C . ASP A 1 71 ? 9.901 -8.144 -2.999 1.00 98.44 71 ASP A C 1
ATOM 526 O O . ASP A 1 71 ? 9.517 -8.317 -1.840 1.00 98.44 71 ASP A O 1
ATOM 530 N N . ARG A 1 72 ? 11.036 -7.473 -3.240 1.00 98.81 72 ARG A N 1
ATOM 531 C CA . ARG A 1 72 ? 11.873 -6.888 -2.184 1.00 98.81 72 ARG A CA 1
ATOM 532 C C . ARG A 1 72 ? 12.389 -5.506 -2.551 1.00 98.81 72 ARG A C 1
ATOM 534 O O . ARG A 1 72 ? 13.436 -5.397 -3.188 1.00 98.81 72 ARG A O 1
ATOM 541 N N . PHE A 1 73 ? 11.768 -4.454 -2.035 1.00 98.81 73 PHE A N 1
ATOM 542 C CA . PHE A 1 73 ? 12.158 -3.102 -2.426 1.00 98.81 73 PHE A CA 1
ATOM 543 C C . PHE A 1 73 ? 12.086 -2.049 -1.323 1.00 98.81 73 PHE A C 1
ATOM 545 O O . PHE A 1 73 ? 11.469 -2.237 -0.276 1.00 98.81 73 PHE A O 1
ATOM 552 N N . THR A 1 74 ? 12.740 -0.923 -1.590 1.00 98.88 74 THR A N 1
ATOM 553 C CA . THR A 1 74 ? 12.563 0.325 -0.848 1.00 98.88 74 THR A CA 1
ATOM 554 C C . THR A 1 74 ? 12.096 1.392 -1.825 1.00 98.88 74 THR A C 1
ATOM 556 O O . THR A 1 74 ? 12.698 1.547 -2.888 1.00 98.88 74 THR A O 1
ATOM 559 N N . THR A 1 75 ? 11.049 2.129 -1.473 1.00 98.62 75 THR A N 1
ATOM 560 C CA . THR A 1 75 ? 10.547 3.243 -2.281 1.00 98.62 75 THR A CA 1
ATOM 561 C C . THR A 1 75 ? 10.417 4.510 -1.450 1.00 98.62 75 THR A C 1
ATOM 563 O O . THR A 1 75 ? 10.038 4.453 -0.278 1.00 98.62 75 THR A O 1
ATOM 566 N N . SER A 1 76 ? 10.745 5.649 -2.053 1.00 98.56 76 SER A N 1
ATOM 567 C CA . SER A 1 76 ? 10.459 6.964 -1.490 1.00 98.56 76 SER A CA 1
ATOM 568 C C . SER A 1 76 ? 9.906 7.909 -2.547 1.00 98.56 76 SER A C 1
ATOM 570 O O . SER A 1 76 ? 10.534 8.059 -3.593 1.00 98.56 76 SER A O 1
ATOM 572 N N . GLY A 1 77 ? 8.810 8.613 -2.294 1.00 96.31 77 GLY A N 1
ATOM 573 C CA . GLY A 1 77 ? 8.376 9.619 -3.259 1.00 96.31 77 GLY A CA 1
ATOM 574 C C . GLY A 1 77 ? 7.060 10.296 -2.974 1.00 96.31 77 GLY A C 1
ATOM 575 O O . GLY A 1 77 ? 6.525 10.187 -1.877 1.00 96.31 77 GLY A O 1
ATOM 576 N N . SER A 1 78 ? 6.561 11.006 -3.976 1.00 95.88 78 SER A N 1
ATOM 577 C CA . SER A 1 78 ? 5.326 11.770 -3.860 1.00 95.88 78 SER A CA 1
ATOM 578 C C . SER A 1 78 ? 4.526 11.794 -5.152 1.00 95.88 78 SER A C 1
ATOM 580 O O . SER A 1 78 ? 5.095 11.664 -6.233 1.00 95.88 78 SER A O 1
ATOM 582 N N . GLY A 1 79 ? 3.224 12.006 -5.048 1.00 96.00 79 GLY A N 1
ATOM 583 C CA . GLY A 1 79 ? 2.355 12.144 -6.208 1.00 96.00 79 GLY A CA 1
ATOM 584 C C . GLY A 1 79 ? 0.905 12.298 -5.822 1.00 96.00 79 GLY A C 1
ATOM 585 O O . GLY A 1 79 ? 0.557 11.850 -4.740 1.00 96.00 79 GLY A O 1
ATOM 586 N N . ASP A 1 80 ? 0.065 12.861 -6.684 1.00 98.31 80 ASP A N 1
ATOM 587 C CA . ASP A 1 80 ? -1.380 12.947 -6.424 1.00 98.31 80 ASP A CA 1
ATOM 588 C C . ASP A 1 80 ? -1.944 11.551 -6.114 1.00 98.31 80 ASP A C 1
ATOM 590 O O . ASP A 1 80 ? -2.696 11.359 -5.160 1.00 98.31 80 ASP A O 1
ATOM 594 N N . LEU A 1 81 ? -1.492 10.539 -6.861 1.00 98.44 81 LEU A N 1
ATOM 595 C CA . LEU A 1 81 ? -1.745 9.129 -6.598 1.00 98.44 81 LEU A CA 1
ATOM 596 C C . LEU A 1 81 ? -0.435 8.362 -6.380 1.00 98.44 81 LEU A C 1
ATOM 598 O O . LEU A 1 81 ? 0.310 8.067 -7.318 1.00 98.44 81 LEU A O 1
ATOM 602 N N . PHE A 1 82 ? -0.196 7.959 -5.133 1.00 98.56 82 PHE A N 1
ATOM 603 C CA . PHE A 1 82 ? 0.955 7.160 -4.723 1.00 98.56 82 PHE A CA 1
ATOM 604 C C . PHE A 1 82 ? 0.521 5.743 -4.319 1.00 98.56 82 PHE A C 1
ATOM 606 O O . PHE A 1 82 ? -0.137 5.537 -3.298 1.00 98.56 82 PHE A O 1
ATOM 613 N N . LEU A 1 83 ? 0.907 4.749 -5.121 1.00 98.56 83 LEU A N 1
ATOM 614 C CA . LEU A 1 83 ? 0.478 3.353 -5.002 1.00 98.56 83 LEU A CA 1
ATOM 615 C C . LEU A 1 83 ? 1.673 2.416 -4.836 1.00 98.56 83 LEU A C 1
ATOM 617 O O . LEU A 1 83 ? 2.553 2.353 -5.699 1.00 98.56 83 LEU A O 1
ATOM 621 N N . VAL A 1 84 ? 1.674 1.620 -3.767 1.00 98.81 84 VAL A N 1
ATOM 622 C CA . VAL A 1 84 ? 2.740 0.647 -3.495 1.00 98.81 84 VAL A CA 1
ATOM 623 C C . VAL A 1 84 ? 2.171 -0.728 -3.170 1.00 98.81 84 VAL A C 1
ATOM 625 O O . VAL A 1 84 ? 1.370 -0.862 -2.246 1.00 98.81 84 VAL A O 1
ATOM 628 N N . CYS A 1 85 ? 2.629 -1.760 -3.883 1.00 98.69 85 CYS A N 1
ATOM 629 C CA . CYS A 1 85 ? 2.258 -3.147 -3.612 1.00 98.69 85 CYS A CA 1
ATOM 630 C C . CYS A 1 85 ? 3.444 -4.127 -3.622 1.00 98.69 85 CYS A C 1
ATOM 632 O O . CYS A 1 85 ? 4.399 -3.952 -4.375 1.00 98.69 85 CYS A O 1
ATOM 634 N N . GLY A 1 86 ? 3.412 -5.180 -2.799 1.00 98.38 86 GLY A N 1
ATOM 635 C CA . GLY A 1 86 ? 4.438 -6.229 -2.872 1.00 98.38 86 GLY A CA 1
ATOM 636 C C . GLY A 1 86 ? 4.602 -7.131 -1.653 1.00 98.38 86 GLY A C 1
ATOM 637 O O . GLY A 1 86 ? 3.864 -7.040 -0.674 1.00 98.38 86 GLY A O 1
ATOM 638 N N . ASP A 1 87 ? 5.633 -7.975 -1.688 1.00 98.50 87 ASP A N 1
ATOM 639 C CA . ASP A 1 87 ? 5.832 -9.011 -0.665 1.00 98.50 87 ASP A CA 1
ATOM 640 C C . ASP A 1 87 ? 6.610 -8.495 0.553 1.00 98.50 87 ASP A C 1
ATOM 642 O O . ASP A 1 87 ? 6.232 -8.711 1.708 1.00 98.50 87 ASP A O 1
ATOM 646 N N . ARG A 1 88 ? 7.761 -7.845 0.331 1.00 98.81 88 ARG A N 1
ATOM 647 C CA . ARG A 1 88 ? 8.621 -7.337 1.407 1.00 98.81 88 ARG A CA 1
ATOM 648 C C . ARG A 1 88 ? 9.206 -5.972 1.089 1.00 98.81 88 ARG A C 1
ATOM 650 O O . ARG A 1 88 ? 10.254 -5.894 0.451 1.00 98.81 88 ARG A O 1
ATOM 657 N N . PHE A 1 89 ? 8.646 -4.912 1.654 1.00 98.88 89 PHE A N 1
ATOM 658 C CA . PHE A 1 89 ? 9.105 -3.570 1.311 1.00 98.88 89 PHE 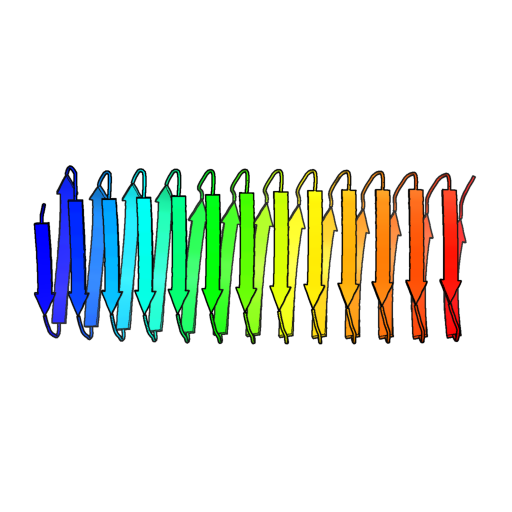A CA 1
ATOM 659 C C . PHE A 1 89 ? 9.092 -2.557 2.452 1.00 98.88 89 PHE A C 1
ATOM 661 O O . PHE A 1 89 ? 8.460 -2.744 3.490 1.00 98.88 89 PHE A O 1
ATOM 668 N N . THR A 1 90 ? 9.815 -1.465 2.227 1.00 98.88 90 THR A N 1
ATOM 669 C CA . THR A 1 90 ? 9.701 -0.234 3.008 1.00 98.88 90 THR A CA 1
ATOM 670 C C . THR A 1 90 ? 9.291 0.888 2.068 1.00 98.88 90 THR A C 1
ATOM 672 O O . THR A 1 90 ? 9.894 1.042 1.005 1.00 98.88 90 THR A O 1
ATOM 675 N N . THR A 1 91 ? 8.295 1.673 2.455 1.00 98.69 91 THR A N 1
ATOM 676 C CA . THR A 1 91 ? 7.837 2.826 1.679 1.00 98.69 91 THR A CA 1
ATOM 677 C C . THR A 1 91 ? 7.766 4.079 2.542 1.00 98.69 91 THR A C 1
ATOM 679 O O . THR A 1 91 ? 7.370 4.014 3.707 1.00 98.69 91 THR A O 1
ATOM 682 N N . SER A 1 92 ? 8.169 5.211 1.972 1.00 98.62 92 SER A N 1
ATOM 683 C CA . SER A 1 92 ? 7.948 6.530 2.556 1.00 98.62 92 SER A CA 1
ATOM 684 C C . SER A 1 92 ? 7.424 7.499 1.504 1.00 98.62 92 SER A C 1
ATOM 686 O O . SER A 1 92 ? 8.078 7.659 0.475 1.00 98.62 92 SER A O 1
ATOM 688 N N . GLY A 1 93 ? 6.318 8.194 1.735 1.00 96.81 93 GLY A N 1
ATOM 689 C CA . GLY A 1 93 ? 5.869 9.154 0.733 1.00 96.81 93 GLY A CA 1
ATOM 690 C C . GLY A 1 93 ? 4.656 9.978 1.101 1.00 96.81 93 GLY A C 1
ATOM 691 O O . GLY A 1 93 ? 4.181 9.925 2.232 1.00 96.81 93 GLY A O 1
ATOM 692 N N . SER A 1 94 ? 4.175 10.745 0.133 1.00 96.38 94 SER A N 1
ATOM 693 C CA . SER A 1 94 ? 2.994 11.584 0.301 1.00 96.38 94 SER A CA 1
ATOM 694 C C . SER A 1 94 ? 2.188 11.710 -0.982 1.00 96.38 94 SER A C 1
ATOM 696 O O . SER A 1 94 ? 2.751 11.647 -2.072 1.00 96.38 94 SER A O 1
ATOM 698 N N . GLY A 1 95 ? 0.892 11.944 -0.849 1.00 96.50 95 GLY A N 1
ATOM 699 C CA . GLY A 1 95 ? 0.014 12.172 -1.987 1.00 96.50 95 GLY A CA 1
ATOM 700 C C . GLY A 1 95 ? -1.417 12.387 -1.565 1.00 96.50 95 GLY A C 1
ATOM 701 O O . GLY A 1 95 ? -1.779 11.877 -0.515 1.00 96.50 95 GLY A O 1
ATOM 702 N N . ASP A 1 96 ? -2.228 13.071 -2.366 1.00 98.38 96 ASP A N 1
ATOM 703 C CA . ASP A 1 96 ? -3.665 13.222 -2.093 1.00 98.38 96 ASP A CA 1
ATOM 704 C C . ASP A 1 96 ? -4.300 11.847 -1.839 1.00 98.38 96 ASP A C 1
ATOM 706 O O . ASP A 1 96 ? -5.068 11.652 -0.898 1.00 9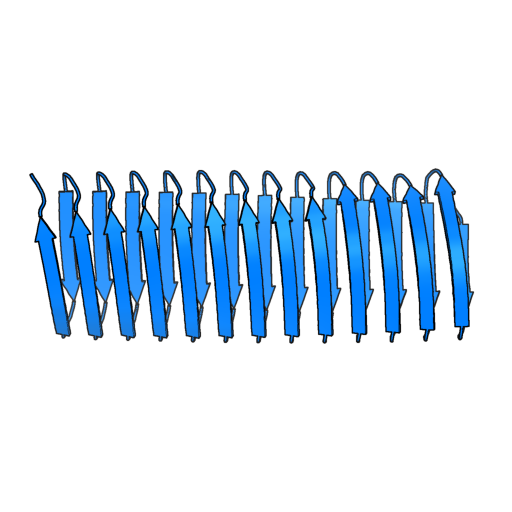8.38 96 ASP A O 1
ATOM 710 N N . LEU A 1 97 ? -3.889 10.853 -2.631 1.00 98.56 97 LEU A N 1
ATOM 711 C CA . LEU A 1 97 ? -4.268 9.463 -2.487 1.00 98.56 97 LEU A CA 1
ATOM 712 C C . LEU A 1 97 ? -3.033 8.569 -2.279 1.00 98.56 97 LEU A C 1
ATOM 714 O O . LEU A 1 97 ? -2.309 8.239 -3.220 1.00 98.56 97 LEU A O 1
ATOM 718 N N . PHE A 1 98 ? -2.819 8.123 -1.039 1.00 98.69 98 PHE A N 1
ATOM 719 C CA . PHE A 1 98 ? -1.696 7.271 -0.638 1.00 98.69 98 PHE A CA 1
ATOM 720 C C . PHE A 1 98 ? -2.175 5.859 -0.269 1.00 98.69 98 PHE A C 1
ATOM 722 O O . PHE A 1 98 ? -2.815 5.655 0.764 1.00 98.69 98 PHE A O 1
ATOM 729 N N . LEU A 1 99 ? -1.856 4.863 -1.101 1.00 98.69 99 LEU A N 1
ATOM 730 C CA . LEU A 1 99 ? -2.285 3.469 -0.928 1.00 98.69 99 LEU A CA 1
ATOM 731 C C . LEU A 1 99 ? -1.097 2.522 -0.820 1.00 98.69 99 LEU A C 1
ATOM 733 O O . LEU A 1 99 ? -0.216 2.488 -1.684 1.00 98.69 99 LEU A O 1
ATOM 737 N N . VAL A 1 100 ? -1.136 1.661 0.194 1.00 98.81 100 VAL A N 1
ATOM 738 C CA . VAL A 1 100 ? -0.123 0.625 0.405 1.00 98.81 100 VAL A CA 1
ATOM 739 C C . VAL A 1 100 ? -0.770 -0.724 0.678 1.00 98.81 100 VAL A C 1
ATOM 741 O O . VAL A 1 100 ? -1.580 -0.848 1.597 1.00 98.81 100 VAL A O 1
ATOM 744 N N . CYS A 1 101 ? -0.368 -1.749 -0.074 1.00 98.69 101 CYS A N 1
ATOM 745 C CA . CYS A 1 101 ? -0.804 -3.123 0.154 1.00 98.69 101 CYS A CA 1
ATOM 746 C C . CYS A 1 101 ? 0.336 -4.152 0.106 1.00 98.69 101 CYS A C 1
ATOM 748 O O . CYS A 1 101 ? 1.301 -3.991 -0.637 1.00 98.69 101 CYS A O 1
ATOM 750 N N . GLY A 1 102 ? 0.254 -5.231 0.890 1.00 98.38 102 GLY A N 1
ATOM 751 C CA . GLY A 1 102 ? 1.233 -6.319 0.775 1.00 98.38 102 GLY A CA 1
ATOM 752 C C . GLY A 1 102 ? 1.355 -7.270 1.959 1.00 98.38 102 GLY A C 1
ATOM 753 O O . GLY A 1 102 ? 0.615 -7.192 2.940 1.00 98.38 102 GLY A O 1
ATOM 754 N N . ASP A 1 103 ? 2.354 -8.148 1.888 1.00 98.56 103 ASP A N 1
ATOM 755 C CA . ASP A 1 103 ? 2.519 -9.226 2.869 1.00 98.56 103 ASP A CA 1
ATOM 756 C C . ASP A 1 103 ? 3.314 -8.780 4.101 1.00 98.56 103 ASP A C 1
ATOM 758 O O . ASP A 1 103 ? 2.905 -8.987 5.247 1.00 98.56 103 ASP A O 1
ATOM 762 N N . ARG A 1 104 ? 4.502 -8.197 3.897 1.00 98.88 104 ARG A N 1
ATOM 763 C CA . ARG A 1 104 ? 5.382 -7.758 4.986 1.00 98.88 104 ARG A CA 1
ATOM 764 C C . ARG A 1 104 ? 6.021 -6.408 4.712 1.00 98.88 104 ARG A C 1
ATOM 766 O O . ARG A 1 104 ? 7.073 -6.352 4.079 1.00 98.88 104 ARG A O 1
ATOM 773 N N . PHE A 1 105 ? 5.508 -5.345 5.316 1.00 98.88 105 PHE A N 1
ATOM 774 C CA . PHE A 1 105 ? 6.027 -4.014 5.015 1.00 98.88 105 PHE A CA 1
ATOM 775 C C . PHE A 1 105 ? 6.072 -3.041 6.188 1.00 98.88 105 PHE A C 1
ATOM 777 O O . PHE A 1 105 ? 5.433 -3.228 7.222 1.00 98.88 105 PHE A O 1
ATOM 784 N N . THR A 1 106 ? 6.853 -1.984 5.997 1.00 98.88 106 THR A N 1
ATOM 785 C CA . THR A 1 106 ? 6.804 -0.775 6.817 1.00 98.88 106 THR A CA 1
ATOM 786 C C . THR A 1 106 ? 6.446 0.394 5.915 1.00 98.88 106 THR A C 1
ATOM 788 O O . THR A 1 106 ? 7.054 0.554 4.857 1.00 98.88 106 THR A O 1
ATOM 791 N N . THR A 1 107 ? 5.486 1.211 6.328 1.00 98.69 107 THR A N 1
ATOM 792 C CA . THR A 1 107 ? 5.086 2.410 5.591 1.00 98.69 107 THR A CA 1
ATOM 793 C C . THR A 1 107 ? 5.085 3.636 6.493 1.00 98.69 107 THR A C 1
ATOM 795 O O . THR A 1 107 ? 4.698 3.555 7.661 1.00 98.69 107 THR A O 1
ATOM 798 N N . SER A 1 108 ? 5.531 4.765 5.950 1.00 98.62 108 SER A N 1
ATOM 799 C CA . SER A 1 108 ? 5.367 6.076 6.566 1.00 98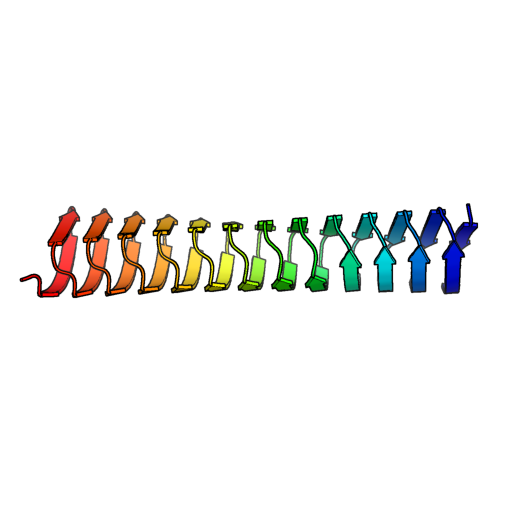.62 108 SER A CA 1
ATOM 800 C C . SER A 1 108 ? 4.886 7.091 5.539 1.00 98.62 108 SER A C 1
ATOM 802 O O . SER A 1 108 ? 5.524 7.218 4.496 1.00 98.62 108 SER A O 1
ATOM 804 N N . GLY A 1 109 ? 3.836 7.857 5.807 1.00 97.12 109 GLY A N 1
ATOM 805 C CA . GLY A 1 109 ? 3.430 8.868 4.835 1.00 97.12 109 GLY A CA 1
ATOM 806 C C . GLY A 1 109 ? 2.262 9.738 5.241 1.00 97.12 109 GLY A C 1
ATOM 807 O O . GLY A 1 109 ? 1.788 9.667 6.372 1.00 97.12 109 GLY A O 1
ATOM 808 N N . SER A 1 110 ? 1.816 10.562 4.304 1.00 96.81 110 SER A N 1
ATOM 809 C CA . SER A 1 110 ? 0.671 11.445 4.500 1.00 96.81 110 SER A CA 1
ATOM 810 C C . SER A 1 110 ? -0.134 11.628 3.224 1.00 96.81 110 SER A C 1
ATOM 812 O O . SER A 1 110 ? 0.426 11.579 2.130 1.00 96.81 110 SER A O 1
ATOM 814 N N . GLY A 1 111 ? -1.422 11.893 3.368 1.00 96.75 111 GLY A N 1
ATOM 815 C CA . GLY A 1 111 ? -2.301 12.180 2.243 1.00 96.75 111 GLY A CA 1
ATOM 816 C C . GLY A 1 111 ? -3.716 12.454 2.687 1.00 96.75 111 GLY A C 1
ATOM 817 O O . GLY A 1 111 ? -4.092 11.933 3.726 1.00 96.75 111 GLY A O 1
ATOM 818 N N . ASP A 1 112 ? -4.499 13.202 1.916 1.00 98.44 112 ASP A N 1
ATOM 819 C CA . ASP A 1 112 ? -5.921 13.426 2.217 1.00 98.44 112 ASP A CA 1
ATOM 820 C C . ASP A 1 112 ? -6.634 12.083 2.438 1.00 98.44 112 ASP A C 1
ATOM 822 O O . ASP A 1 112 ? -7.396 11.905 3.388 1.00 98.44 112 ASP A O 1
ATOM 826 N N . LEU A 1 113 ? -6.300 11.092 1.606 1.00 98.62 113 LEU A N 1
ATOM 827 C CA . LEU A 1 113 ? -6.747 9.717 1.727 1.00 98.62 113 LEU A CA 1
ATOM 828 C C . LEU A 1 113 ? -5.557 8.760 1.896 1.00 98.62 113 LEU A C 1
ATOM 830 O O . LEU A 1 113 ? -4.863 8.419 0.937 1.00 98.62 113 LEU A O 1
ATOM 834 N N . PHE A 1 114 ? -5.352 8.272 3.121 1.00 98.69 114 PHE A N 1
ATOM 835 C CA . PHE A 1 114 ? -4.265 7.359 3.486 1.00 98.69 114 PHE A CA 1
ATOM 836 C C . PHE A 1 114 ? -4.802 5.958 3.812 1.00 98.69 114 PHE A C 1
ATOM 838 O O . PHE A 1 114 ? -5.435 5.744 4.847 1.00 98.69 114 PHE A O 1
ATOM 845 N N . LEU A 1 115 ? -4.536 4.979 2.941 1.00 98.75 115 LEU A N 1
ATOM 846 C CA . LEU A 1 115 ? -5.033 3.601 3.052 1.00 98.75 115 LEU A CA 1
ATOM 847 C C . LEU A 1 115 ? -3.889 2.600 3.141 1.00 98.75 115 LEU A C 1
ATOM 849 O O . LEU A 1 115 ? -3.004 2.553 2.283 1.00 98.75 115 LEU A O 1
ATOM 853 N N . VAL A 1 116 ? -3.969 1.709 4.126 1.00 98.81 116 VAL A N 1
ATOM 854 C CA . VAL A 1 116 ? -3.005 0.620 4.293 1.00 98.81 116 VAL A CA 1
ATOM 855 C C . VAL A 1 116 ? -3.713 -0.705 4.528 1.00 98.81 116 VAL A C 1
ATOM 857 O O . VAL A 1 116 ? -4.520 -0.821 5.450 1.00 98.81 116 VAL A O 1
ATOM 860 N N . CYS A 1 117 ? -3.367 -1.723 3.738 1.00 98.69 117 CYS A N 1
ATOM 861 C CA . CYS A 1 117 ? -3.864 -3.083 3.926 1.00 98.69 117 CYS A CA 1
ATOM 862 C C . CYS A 1 117 ? -2.768 -4.157 3.847 1.00 98.69 117 CYS A C 1
ATOM 864 O O . CYS A 1 117 ? -1.805 -4.025 3.096 1.00 98.69 117 CYS A O 1
ATOM 866 N N . GLY A 1 118 ? -2.884 -5.247 4.612 1.00 98.44 118 GLY A N 1
ATOM 867 C CA . GLY A 1 118 ? -1.943 -6.364 4.467 1.00 98.44 118 GLY A CA 1
ATOM 868 C C . GLY A 1 118 ? -1.873 -7.372 5.608 1.00 98.44 118 GLY A C 1
ATOM 869 O O . GLY A 1 118 ? -2.634 -7.328 6.576 1.00 98.44 118 GLY A O 1
ATOM 870 N N . ASP A 1 119 ? -0.896 -8.272 5.513 1.00 98.50 119 ASP A N 1
ATOM 871 C CA . ASP A 1 119 ? -0.764 -9.399 6.443 1.00 98.50 119 ASP A CA 1
ATOM 872 C C . ASP A 1 119 ? 0.072 -9.063 7.680 1.00 98.50 119 ASP A C 1
ATOM 874 O O . ASP A 1 119 ? -0.322 -9.351 8.816 1.00 98.50 119 ASP A O 1
ATOM 878 N N . ARG A 1 120 ? 1.267 -8.492 7.491 1.00 98.81 120 ARG A N 1
ATOM 879 C CA . ARG A 1 120 ? 2.178 -8.138 8.585 1.00 98.81 120 ARG A CA 1
ATOM 880 C C . ARG A 1 120 ? 2.875 -6.811 8.351 1.00 98.81 120 ARG A C 1
ATOM 882 O O . ARG A 1 120 ? 3.917 -6.780 7.702 1.00 98.81 120 ARG A O 1
ATOM 889 N N . PHE A 1 121 ? 2.413 -5.750 8.997 1.00 98.88 121 PHE A N 1
ATOM 890 C CA . PHE A 1 121 ? 2.985 -4.436 8.733 1.00 98.88 121 PHE A CA 1
ATOM 891 C C . PHE A 1 121 ? 3.076 -3.502 9.935 1.00 98.88 121 PHE A C 1
ATOM 893 O O . PHE A 1 121 ? 2.434 -3.697 10.966 1.00 98.88 121 PHE A O 1
ATOM 900 N N . THR A 1 122 ? 3.901 -2.474 9.771 1.00 98.88 122 THR A N 1
ATOM 901 C CA . THR A 1 122 ? 3.910 -1.288 10.626 1.00 98.88 122 THR A CA 1
ATOM 902 C C . THR A 1 122 ? 3.605 -0.080 9.758 1.00 98.88 122 THR A C 1
ATOM 904 O O . THR A 1 122 ? 4.219 0.083 8.704 1.00 98.88 122 THR A O 1
ATOM 907 N N . THR A 1 123 ? 2.682 0.768 10.192 1.00 98.69 123 THR A N 1
ATOM 908 C CA . THR A 1 123 ? 2.337 2.004 9.487 1.00 98.69 123 THR A CA 1
ATOM 909 C C . THR A 1 123 ? 2.391 3.202 10.423 1.00 98.69 123 THR A C 1
ATOM 911 O O . THR A 1 123 ? 1.988 3.107 11.584 1.00 98.69 123 THR A O 1
ATOM 914 N N . SER A 1 124 ? 2.903 4.322 9.919 1.00 98.62 124 SER A N 1
ATOM 915 C CA . SER A 1 124 ? 2.799 5.621 10.572 1.00 98.62 124 SER A CA 1
ATOM 916 C C . SER A 1 124 ? 2.359 6.687 9.577 1.00 98.62 124 SER A C 1
ATOM 918 O O . SER A 1 124 ? 3.022 6.847 8.556 1.00 98.62 124 SER A O 1
ATOM 920 N N . GLY A 1 125 ? 1.316 7.460 9.853 1.00 97.38 125 GLY A N 1
ATOM 921 C CA . GLY A 1 125 ? 0.948 8.512 8.911 1.00 97.38 125 GLY A CA 1
ATOM 922 C C . GLY A 1 125 ? -0.172 9.426 9.354 1.00 97.38 125 GLY A C 1
ATOM 923 O O . GLY A 1 125 ? -0.636 9.348 10.489 1.00 97.38 125 GLY A O 1
ATOM 924 N N . SER A 1 126 ? -0.586 10.297 8.447 1.00 96.81 126 SER A N 1
ATOM 925 C CA . SER A 1 126 ? -1.677 11.234 8.683 1.00 96.81 126 SER A CA 1
ATOM 926 C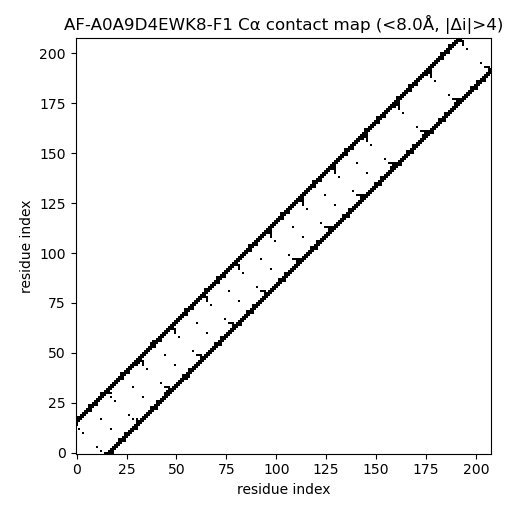 C . SER A 1 126 ? -2.479 11.503 7.420 1.00 96.81 126 SER A C 1
ATOM 928 O O . SER A 1 126 ? -1.927 11.461 6.321 1.00 96.81 126 SER A O 1
ATOM 930 N N . GLY A 1 127 ? -3.750 11.833 7.586 1.00 97.00 127 GLY A N 1
ATOM 931 C CA . GLY A 1 127 ? -4.627 12.203 6.484 1.00 97.00 127 GLY A CA 1
ATOM 932 C C . GLY A 1 127 ? -6.020 12.531 6.959 1.00 97.00 127 GLY A C 1
ATOM 933 O O . GLY A 1 127 ? -6.406 11.995 7.987 1.00 97.00 127 GLY A O 1
ATOM 934 N N . ASP A 1 128 ? -6.780 13.340 6.227 1.00 98.50 128 ASP A N 1
ATOM 935 C CA . ASP A 1 128 ? -8.186 13.618 6.557 1.00 98.50 128 ASP A CA 1
ATOM 936 C C . ASP A 1 128 ? -8.957 12.304 6.746 1.00 98.50 128 ASP A C 1
ATOM 938 O O . ASP A 1 128 ? -9.715 12.127 7.701 1.00 98.50 128 ASP A O 1
ATOM 942 N N . LEU A 1 129 ? -8.683 11.330 5.877 1.00 98.62 129 LEU A N 1
ATOM 943 C CA . LEU A 1 129 ? -9.197 9.977 5.960 1.00 98.62 129 LEU A CA 1
ATOM 944 C C . LEU A 1 129 ? -8.053 8.959 6.086 1.00 98.62 129 LEU A C 1
ATOM 946 O O . LEU A 1 129 ? -7.378 8.620 5.112 1.00 98.62 129 LEU A O 1
ATOM 950 N N . PHE A 1 130 ? -7.869 8.418 7.291 1.00 98.75 130 PHE A N 1
ATOM 951 C CA . PHE A 1 130 ? -6.826 7.445 7.622 1.00 98.75 130 PHE A CA 1
ATOM 952 C C . PHE A 1 130 ? -7.429 6.058 7.890 1.00 98.75 130 PHE A C 1
ATOM 954 O O . PHE A 1 130 ? -8.080 5.838 8.914 1.00 98.75 130 PHE A O 1
ATOM 961 N N . LEU A 1 131 ? -7.205 5.101 6.983 1.00 98.75 131 LEU A N 1
ATOM 962 C CA . LEU A 1 131 ? -7.741 3.735 7.060 1.00 98.75 131 LEU A CA 1
ATOM 963 C C . LEU A 1 131 ? -6.627 2.701 7.128 1.00 98.75 131 LEU A C 1
ATOM 965 O O . LEU A 1 131 ? -5.747 2.642 6.265 1.00 98.75 131 LEU A O 1
ATOM 969 N N . VAL A 1 132 ? -6.735 1.792 8.092 1.00 98.81 132 VAL A N 1
ATOM 970 C CA . VAL A 1 132 ? -5.821 0.656 8.217 1.00 98.81 132 VAL A CA 1
ATOM 971 C C . VAL A 1 132 ? -6.591 -0.637 8.426 1.00 98.81 132 VAL A C 1
ATOM 973 O O . VAL A 1 132 ? -7.381 -0.745 9.363 1.00 98.81 132 VAL A O 1
ATOM 976 N N . CYS A 1 133 ? -6.317 -1.643 7.595 1.00 98.69 133 CYS A N 1
ATOM 977 C CA . CYS A 1 133 ? -6.880 -2.980 7.751 1.00 98.69 133 CYS A CA 1
ATOM 978 C C . CYS A 1 133 ? -5.834 -4.095 7.622 1.00 98.69 133 CYS A C 1
ATOM 980 O O . CYS A 1 133 ? -4.864 -3.975 6.878 1.00 98.69 133 CYS A O 1
ATOM 982 N N . GLY A 1 134 ? -5.996 -5.213 8.334 1.00 98.44 134 GLY A N 1
ATOM 983 C CA . GLY A 1 134 ? -5.097 -6.350 8.126 1.00 98.44 134 GLY A CA 1
ATOM 984 C C . GLY A 1 134 ? -5.090 -7.429 9.196 1.00 98.44 134 GLY A C 1
ATOM 985 O O . GLY A 1 134 ? -5.852 -7.400 10.158 1.00 98.44 134 GLY A O 1
ATOM 986 N N . TYR A 1 135 ? -4.172 -8.383 9.043 1.00 98.62 135 TYR A N 1
ATOM 987 C CA . TYR A 1 135 ? -4.082 -9.528 9.949 1.00 98.62 135 TYR A CA 1
ATOM 988 C C . TYR A 1 135 ? -3.244 -9.232 11.199 1.00 98.62 135 TYR A C 1
ATOM 990 O O . TYR A 1 135 ? -3.702 -9.412 12.328 1.00 98.62 135 TYR A O 1
ATOM 998 N N . ARG A 1 136 ? -1.989 -8.791 11.035 1.00 98.81 136 ARG A N 1
ATOM 999 C CA . ARG A 1 136 ? -1.080 -8.521 12.158 1.00 98.81 136 ARG A CA 1
ATOM 1000 C C . ARG A 1 136 ? -0.294 -7.232 11.994 1.00 98.81 136 ARG A C 1
ATOM 1002 O O . ARG A 1 136 ? 0.765 -7.249 11.370 1.00 98.81 136 ARG A O 1
ATOM 1009 N N . PHE A 1 137 ? -0.702 -6.160 12.661 1.00 98.88 137 PHE A N 1
ATOM 1010 C CA . PHE A 1 137 ? -0.066 -4.867 12.427 1.00 98.88 137 PHE A CA 1
ATOM 1011 C C . PHE A 1 137 ? 0.079 -3.965 13.650 1.00 98.88 137 PHE A C 1
ATOM 1013 O O . PHE A 1 137 ? -0.556 -4.159 14.685 1.00 98.88 137 PHE A O 1
ATOM 1020 N N . THR A 1 138 ? 0.945 -2.967 13.507 1.00 98.88 138 THR A N 1
ATOM 1021 C CA . THR A 1 138 ? 1.015 -1.810 14.399 1.00 98.88 138 THR A CA 1
ATOM 1022 C C . THR A 1 138 ? 0.755 -0.560 13.575 1.00 98.88 138 THR A C 1
ATOM 1024 O O . THR A 1 138 ? 1.357 -0.395 12.515 1.00 98.88 138 THR A O 1
ATOM 1027 N N . THR A 1 139 ? -0.114 0.320 14.053 1.00 98.69 139 THR A N 1
ATOM 1028 C CA . THR A 1 139 ? -0.406 1.592 13.390 1.00 98.69 139 THR A CA 1
ATOM 1029 C C . THR A 1 139 ? -0.290 2.759 14.360 1.00 98.69 139 THR A C 1
ATOM 1031 O O . THR A 1 139 ? -0.677 2.646 15.525 1.00 98.69 139 THR A O 1
ATOM 1034 N N . SER A 1 140 ? 0.256 3.871 13.879 1.00 98.62 140 SER A N 1
ATOM 1035 C CA . SER A 1 140 ? 0.211 5.155 14.565 1.00 98.62 140 SER A CA 1
ATOM 1036 C C . SER A 1 140 ? -0.194 6.260 13.599 1.00 98.62 140 SER A C 1
ATOM 1038 O O . SER A 1 140 ? 0.446 6.393 12.559 1.00 98.62 140 SER A O 1
ATOM 1040 N N . GLY A 1 141 ? -1.176 7.092 13.919 1.00 97.56 141 GLY A N 1
ATOM 1041 C CA . GLY A 1 141 ? -1.501 8.185 13.010 1.00 97.56 141 GLY A CA 1
ATOM 1042 C C . GLY A 1 141 ? -2.565 9.144 13.491 1.00 97.56 141 GLY A C 1
ATOM 1043 O O . GLY A 1 141 ? -3.008 9.071 14.634 1.00 97.56 141 GLY A O 1
ATOM 1044 N N . SER A 1 142 ? -2.960 10.045 12.605 1.00 97.06 142 SER A N 1
ATOM 1045 C CA . SER A 1 142 ? -4.006 11.024 12.875 1.00 97.06 142 SER A CA 1
ATOM 1046 C C . SER A 1 142 ? -4.818 11.338 11.629 1.00 97.06 142 SER A C 1
ATOM 1048 O O . SER A 1 142 ? -4.282 11.299 10.522 1.00 97.06 142 SER A O 1
ATOM 1050 N N . GLY A 1 143 ? -6.076 11.704 11.820 1.00 97.50 143 GLY A N 1
ATOM 1051 C CA . GLY A 1 143 ? -6.948 12.143 10.741 1.00 97.50 143 GLY A CA 1
ATOM 1052 C C . GLY A 1 143 ? -8.323 12.510 11.237 1.00 97.50 143 GLY A C 1
ATOM 1053 O O . GLY A 1 143 ? -8.733 11.938 12.237 1.00 97.50 143 GLY A O 1
ATOM 1054 N N . ASP A 1 144 ? -9.041 13.395 10.552 1.00 98.50 144 ASP A N 1
ATOM 1055 C CA . ASP A 1 144 ? -10.428 13.737 10.903 1.00 98.50 144 ASP A CA 1
ATOM 1056 C C . ASP A 1 144 ? -11.270 12.462 11.053 1.00 98.50 144 ASP A C 1
ATOM 1058 O O . ASP A 1 144 ? -12.029 12.293 12.008 1.00 98.50 144 ASP A O 1
ATOM 1062 N N . LEU A 1 145 ? -11.057 11.506 10.148 1.00 98.62 145 LEU A N 1
ATOM 1063 C CA . LEU A 1 145 ? -11.636 10.179 10.193 1.00 98.62 145 LEU A CA 1
ATOM 1064 C C . LEU A 1 145 ? -10.537 9.109 10.289 1.00 98.62 145 LEU A C 1
ATOM 1066 O O . LEU A 1 145 ? -9.880 8.766 9.305 1.00 98.62 145 LEU A O 1
ATOM 1070 N N . PHE A 1 146 ? -10.369 8.535 11.483 1.00 98.75 146 PHE A N 1
ATOM 1071 C CA . PHE A 1 146 ? -9.365 7.514 11.787 1.00 98.75 146 PHE A CA 1
ATOM 1072 C C . PHE A 1 146 ? -10.021 6.143 12.007 1.00 98.75 146 PHE A C 1
ATOM 1074 O O . PHE A 1 146 ? -10.679 5.912 13.025 1.00 98.75 146 PHE A O 1
ATOM 1081 N N . LEU A 1 147 ? -9.836 5.211 11.066 1.00 98.75 147 LEU A N 1
ATOM 1082 C CA . LEU A 1 147 ? -10.429 3.867 11.090 1.00 98.75 147 LEU A CA 1
ATOM 1083 C C . LEU A 1 147 ? -9.360 2.784 11.117 1.00 98.75 147 LEU A C 1
ATOM 1085 O O . LEU A 1 147 ? -8.484 2.722 10.251 1.00 98.75 147 LEU A O 1
ATOM 1089 N N . VAL A 1 148 ? -9.502 1.847 12.050 1.00 98.81 148 VAL A N 1
ATOM 1090 C CA . VAL A 1 148 ? -8.633 0.671 12.132 1.00 98.81 148 VAL A CA 1
ATOM 1091 C C . VAL A 1 148 ? -9.450 -0.599 12.305 1.00 98.81 148 VAL A C 1
ATOM 1093 O O . VAL A 1 148 ? -10.255 -0.695 13.231 1.00 98.81 148 VAL A O 1
ATOM 1096 N N . CYS A 1 149 ? -9.204 -1.600 11.456 1.00 98.62 149 CYS A N 1
ATOM 1097 C CA . CYS A 1 149 ? -9.824 -2.916 11.576 1.00 98.62 149 CYS A CA 1
ATOM 1098 C C . CYS A 1 149 ? -8.844 -4.088 11.404 1.00 98.62 149 CYS A C 1
ATOM 1100 O O . CYS A 1 149 ? -7.878 -3.998 10.651 1.00 98.62 149 CYS A O 1
ATOM 1102 N N . GLY A 1 150 ? -9.071 -5.215 12.085 1.00 98.38 150 GLY A N 1
ATOM 1103 C CA . GLY A 1 150 ? -8.285 -6.429 11.829 1.00 98.38 150 GLY A CA 1
ATOM 1104 C C . GLY A 1 150 ? -8.238 -7.467 12.944 1.00 98.38 150 GLY A C 1
ATOM 1105 O O . GLY A 1 150 ? -8.924 -7.361 13.958 1.00 98.38 150 GLY A O 1
ATOM 1106 N N . ASP A 1 151 ? -7.367 -8.460 12.781 1.00 98.50 151 ASP A N 1
ATOM 1107 C CA . ASP A 1 151 ? -7.372 -9.644 13.652 1.00 98.50 151 ASP A CA 1
ATOM 1108 C C . ASP A 1 151 ? -6.467 -9.466 14.879 1.00 98.50 151 ASP A C 1
ATOM 1110 O O . ASP A 1 151 ? -6.848 -9.754 16.016 1.00 98.50 151 ASP A O 1
ATOM 1114 N N . ARG A 1 152 ? -5.222 -9.010 14.681 1.00 98.81 152 ARG A N 1
ATOM 1115 C CA . ARG A 1 152 ? -4.260 -8.792 15.769 1.00 98.81 152 ARG A CA 1
ATOM 1116 C C . ARG A 1 152 ? -3.458 -7.516 15.601 1.00 98.81 152 ARG A C 1
ATOM 1118 O O . ARG A 1 152 ? -2.440 -7.527 14.910 1.00 98.81 152 ARG A O 1
ATOM 1125 N N . PHE A 1 153 ? -3.792 -6.469 16.343 1.00 98.88 153 PHE A N 1
ATOM 1126 C CA . PHE A 1 153 ? -3.100 -5.200 16.152 1.00 98.88 153 PHE A CA 1
ATOM 1127 C C . PHE A 1 153 ? -2.905 -4.350 17.402 1.00 98.88 153 PHE A C 1
ATOM 1129 O O . PHE A 1 153 ? -3.547 -4.537 18.433 1.00 98.88 153 PHE A O 1
ATOM 1136 N N . THR A 1 154 ? -1.985 -3.398 17.285 1.00 98.88 154 THR A N 1
ATOM 1137 C CA . THR A 1 154 ? -1.858 -2.270 18.205 1.00 98.88 154 THR A CA 1
ATOM 1138 C C . THR A 1 154 ? -2.066 -0.991 17.413 1.00 98.88 154 THR A C 1
ATOM 1140 O O . THR A 1 154 ? -1.451 -0.820 16.362 1.00 98.88 154 THR A O 1
ATOM 1143 N N . THR A 1 155 ? -2.907 -0.092 17.909 1.00 98.69 155 THR A N 1
ATOM 1144 C CA . THR A 1 155 ? -3.149 1.208 17.282 1.00 98.69 155 THR A CA 1
ATOM 1145 C C . THR A 1 155 ? -2.974 2.340 18.283 1.00 98.69 155 THR A C 1
ATOM 1147 O O . THR A 1 155 ? -3.363 2.212 19.446 1.00 98.69 155 THR A O 1
ATOM 1150 N N . SER A 1 156 ? -2.377 3.439 17.831 1.00 98.50 156 SER A N 1
ATOM 1151 C CA . SER A 1 156 ? -2.364 4.701 18.561 1.00 98.50 156 SER A CA 1
ATOM 1152 C C . SER A 1 156 ? -2.710 5.863 17.638 1.00 98.50 156 SER A C 1
ATOM 1154 O O . SER A 1 156 ? -2.061 6.004 16.605 1.00 98.50 156 SER A O 1
ATOM 1156 N N . GLY A 1 157 ? -3.650 6.731 17.988 1.00 97.38 157 GLY A N 1
ATOM 1157 C CA . GLY A 1 157 ? -3.923 7.870 17.116 1.00 97.38 157 GLY A CA 1
ATOM 1158 C C . GLY A 1 157 ? -4.952 8.854 17.625 1.00 97.38 157 GLY A C 1
ATOM 1159 O O . GLY A 1 157 ? -5.391 8.770 18.769 1.00 97.38 157 GLY A O 1
ATOM 1160 N N . SER A 1 158 ? -5.323 9.790 16.764 1.00 97.00 158 SER A N 1
ATOM 1161 C CA . SER A 1 158 ? -6.332 10.798 17.070 1.00 97.00 158 SER A CA 1
ATOM 1162 C C . SER A 1 158 ? -7.146 11.176 15.842 1.00 97.00 158 SER A C 1
ATOM 1164 O O . SER A 1 158 ? -6.622 11.142 14.730 1.00 97.00 158 SER A O 1
ATOM 1166 N N . GLY A 1 159 ? -8.389 11.585 16.057 1.00 97.44 159 GLY A N 1
ATOM 1167 C CA . GLY A 1 159 ? -9.260 12.078 14.997 1.00 97.44 159 GLY A CA 1
ATOM 1168 C C . GLY A 1 159 ? -10.620 12.484 15.511 1.00 97.44 159 GLY A C 1
ATOM 1169 O O . GLY A 1 159 ? -11.047 11.906 16.499 1.00 97.44 159 GLY A O 1
ATOM 1170 N N . ASP A 1 160 ? -11.308 13.411 14.851 1.00 98.38 160 ASP A N 1
ATOM 1171 C CA . ASP A 1 160 ? -12.672 13.813 15.227 1.00 98.38 160 ASP A CA 1
ATOM 1172 C C . ASP A 1 160 ? -13.586 12.584 15.346 1.00 98.38 160 ASP A C 1
ATOM 1174 O O . ASP A 1 160 ? -14.334 12.428 16.311 1.00 98.38 160 ASP A O 1
ATOM 1178 N N . LEU A 1 161 ? -13.455 11.646 14.407 1.00 98.44 161 LEU A N 1
ATOM 1179 C CA . LEU A 1 161 ? -14.058 10.323 14.469 1.00 98.44 161 LEU A CA 1
ATOM 1180 C C . LEU A 1 161 ? -12.975 9.241 14.526 1.00 98.44 161 LEU A C 1
ATOM 1182 O O . LEU A 1 161 ? -12.341 8.903 13.525 1.00 98.44 161 LEU A O 1
ATOM 1186 N N . PHE A 1 162 ? -12.821 8.638 15.703 1.00 98.50 162 PHE A N 1
ATOM 1187 C CA . PHE A 1 162 ? -11.878 7.558 15.973 1.00 98.50 162 PHE A CA 1
ATOM 1188 C C . PHE A 1 162 ? -12.614 6.221 16.138 1.00 98.50 162 PHE A C 1
ATOM 1190 O O . PHE A 1 162 ? -13.318 5.992 17.123 1.00 98.50 162 PHE A O 1
ATOM 1197 N N . LEU A 1 163 ? -12.434 5.313 15.179 1.00 98.62 163 LEU A N 1
ATOM 1198 C CA . LEU A 1 163 ? -13.124 4.024 15.079 1.00 98.62 163 LEU A CA 1
ATOM 1199 C C . LEU A 1 163 ? -12.127 2.864 15.072 1.00 98.62 163 LEU A C 1
ATOM 1201 O O . LEU A 1 163 ? -11.255 2.780 14.205 1.00 98.62 163 LEU A O 1
ATOM 1205 N N . VAL A 1 164 ? -12.299 1.911 15.987 1.00 98.69 164 VAL A N 1
ATOM 1206 C CA . VAL A 1 164 ? -11.468 0.699 16.038 1.00 98.69 164 VAL A CA 1
ATOM 1207 C C . VAL A 1 164 ? -12.324 -0.551 16.179 1.00 98.69 164 VAL A C 1
ATOM 1209 O O . VAL A 1 164 ? -13.127 -0.646 17.106 1.00 98.69 164 VAL A O 1
ATOM 1212 N N . CYS A 1 165 ? -12.114 -1.536 15.302 1.00 98.50 165 CYS A N 1
ATOM 1213 C CA . CYS A 1 165 ? -12.781 -2.834 15.385 1.00 98.50 165 CYS A CA 1
ATOM 1214 C C . CYS A 1 165 ? -11.842 -4.035 15.189 1.00 98.50 165 CYS A C 1
ATOM 1216 O O . CYS A 1 165 ? -10.868 -3.954 14.445 1.00 98.50 165 CYS A O 1
ATOM 1218 N N . GLY A 1 166 ? -12.107 -5.173 15.837 1.00 98.19 166 GLY A N 1
ATOM 1219 C CA . GLY A 1 166 ? -11.335 -6.393 15.562 1.00 98.19 166 GLY A CA 1
ATOM 1220 C C . GLY A 1 166 ? -11.363 -7.489 16.621 1.00 98.19 166 GLY A C 1
ATOM 1221 O O . GLY A 1 166 ? -12.046 -7.387 17.638 1.00 98.19 166 GLY A O 1
ATOM 1222 N N . ASP A 1 167 ? -10.552 -8.526 16.415 1.00 98.38 167 ASP A N 1
ATOM 1223 C CA . ASP A 1 167 ? -10.579 -9.722 17.269 1.00 98.38 167 ASP A CA 1
ATOM 1224 C C . ASP A 1 167 ? -9.680 -9.579 18.504 1.00 98.38 167 ASP A C 1
ATOM 1226 O O . ASP A 1 167 ? -10.083 -9.851 19.638 1.00 98.38 167 ASP A O 1
ATOM 1230 N N . ARG A 1 168 ? -8.411 -9.189 18.315 1.00 98.75 168 ARG A N 1
ATOM 1231 C CA . ARG A 1 168 ? -7.439 -9.051 19.407 1.00 98.75 168 ARG A CA 1
ATOM 1232 C C . ARG A 1 168 ? -6.567 -7.818 19.277 1.00 98.75 168 ARG A C 1
ATOM 1234 O O . ARG A 1 168 ? -5.537 -7.871 18.607 1.00 98.75 168 ARG A O 1
ATOM 1241 N N . PHE A 1 169 ? -6.862 -6.768 20.032 1.00 98.81 169 PHE A N 1
ATOM 1242 C CA . PHE A 1 169 ? -6.110 -5.527 19.876 1.00 98.81 169 PHE A CA 1
ATOM 1243 C C . PHE A 1 169 ? -5.863 -4.724 21.150 1.00 98.81 169 PHE A C 1
ATOM 1245 O O . PHE A 1 169 ? -6.504 -4.911 22.182 1.00 98.81 169 PHE A O 1
ATOM 1252 N N . THR A 1 170 ? -4.902 -3.812 21.051 1.00 98.81 170 THR A N 1
ATOM 1253 C CA . THR A 1 170 ? -4.712 -2.716 22.001 1.00 98.81 170 THR A CA 1
ATOM 1254 C C . THR A 1 170 ? -4.881 -1.406 21.248 1.00 98.81 170 THR A C 1
ATOM 1256 O O . THR A 1 170 ? -4.266 -1.227 20.198 1.00 98.81 170 THR A O 1
ATOM 1259 N N . THR A 1 171 ? -5.686 -0.491 21.773 1.00 98.50 171 THR A N 1
ATOM 1260 C CA . THR A 1 171 ? -5.887 0.833 21.183 1.00 98.50 171 THR A CA 1
ATOM 1261 C C . THR A 1 171 ? -5.652 1.935 22.208 1.00 98.50 171 THR A C 1
ATOM 1263 O O . THR A 1 171 ? -6.047 1.800 23.368 1.00 98.50 171 THR A O 1
ATOM 1266 N N . SER A 1 172 ? -5.003 3.015 21.781 1.00 98.12 172 SER A N 1
ATOM 1267 C CA . SER A 1 172 ? -4.906 4.254 22.546 1.00 98.12 172 SER A CA 1
ATOM 1268 C C . SER A 1 172 ? -5.206 5.462 21.665 1.00 98.12 172 SER A C 1
ATOM 1270 O O . SER A 1 172 ? -4.548 5.620 20.641 1.00 98.12 172 SER A O 1
ATOM 1272 N N . GLY A 1 173 ? -6.116 6.352 22.041 1.00 96.62 173 GLY A N 1
ATOM 1273 C CA . GLY A 1 173 ? -6.347 7.528 21.206 1.00 96.62 173 GLY A CA 1
ATOM 1274 C C . GLY A 1 173 ? -7.322 8.546 21.754 1.00 96.62 173 GLY A C 1
ATOM 1275 O O . GLY A 1 173 ? -7.760 8.444 22.896 1.00 96.62 173 GLY A O 1
ATOM 1276 N N . SER A 1 174 ? -7.655 9.527 20.930 1.00 96.25 174 SER A N 1
ATOM 1277 C CA . SER A 1 174 ? -8.612 10.576 21.277 1.00 96.25 174 SER A CA 1
ATOM 1278 C C . SER A 1 174 ? -9.427 11.012 20.069 1.00 96.25 174 SER A C 1
ATOM 1280 O O . SER A 1 174 ? -8.920 10.986 18.949 1.00 96.25 174 SER A O 1
ATOM 1282 N N . GLY A 1 175 ? -10.653 11.456 20.309 1.00 96.50 175 GLY A N 1
ATOM 1283 C CA . GLY A 1 175 ? -11.520 11.996 19.270 1.00 96.50 175 GLY A CA 1
ATOM 1284 C C . GLY A 1 175 ? -12.864 12.428 19.805 1.00 96.50 175 GLY A C 1
ATOM 1285 O O . GLY A 1 175 ? -13.310 11.821 20.769 1.00 96.50 175 GLY A O 1
ATOM 1286 N N . ASP A 1 176 ? -13.518 13.409 19.189 1.00 97.81 176 ASP A N 1
ATOM 1287 C CA . ASP A 1 176 ? -14.861 13.854 19.593 1.00 97.81 176 ASP A CA 1
ATOM 1288 C C . ASP A 1 176 ? -15.827 12.661 19.668 1.00 97.81 176 ASP A C 1
ATOM 1290 O O . ASP A 1 176 ? -16.560 12.484 20.641 1.00 97.81 176 ASP A O 1
ATOM 1294 N N . LEU A 1 177 ? -15.764 11.770 18.677 1.00 97.75 177 LEU A N 1
ATOM 1295 C CA . LEU A 1 177 ? -16.440 10.482 18.674 1.00 97.75 177 LEU A CA 1
ATOM 1296 C C . LEU A 1 177 ? -15.417 9.343 18.728 1.00 97.75 177 LEU A C 1
ATOM 1298 O O . LEU A 1 177 ? -14.781 9.002 17.732 1.00 97.75 177 LEU A O 1
ATOM 1302 N N . PHE A 1 178 ? -15.314 8.696 19.889 1.00 98.06 178 PHE A N 1
ATOM 1303 C CA . PHE A 1 178 ? -14.410 7.577 20.141 1.00 98.06 178 PHE A CA 1
ATOM 1304 C C . PHE A 1 178 ? -15.186 6.260 20.275 1.00 98.06 178 PHE A C 1
ATOM 1306 O O . PHE A 1 178 ? -15.899 6.022 21.255 1.00 98.06 178 PHE A O 1
ATOM 1313 N N . LEU A 1 179 ? -15.030 5.378 19.288 1.00 98.00 179 LEU A N 1
ATOM 1314 C CA . LEU A 1 179 ? -15.794 4.142 19.133 1.00 98.00 179 LEU A CA 1
ATOM 1315 C C . LEU A 1 179 ? -14.867 2.928 19.045 1.00 98.00 179 LEU A C 1
ATOM 1317 O O . LEU A 1 179 ? -14.023 2.834 18.152 1.00 98.00 179 LEU A O 1
ATOM 1321 N N . VAL A 1 180 ? -15.061 1.953 19.934 1.00 98.25 180 VAL A N 1
ATOM 1322 C CA . VAL A 1 180 ? -14.275 0.710 19.942 1.00 98.25 180 VAL A CA 1
ATOM 1323 C C . VAL A 1 180 ? -15.176 -0.516 20.046 1.00 98.25 180 VAL A C 1
ATOM 1325 O O . VAL A 1 180 ? -15.986 -0.610 20.970 1.00 98.25 180 VAL A O 1
ATOM 1328 N N . CYS A 1 181 ? -15.004 -1.483 19.141 1.00 98.19 181 CYS A N 1
ATOM 1329 C CA . CYS A 1 181 ? -15.711 -2.762 19.185 1.00 98.19 181 CYS A CA 1
ATOM 1330 C C . CYS A 1 181 ? -14.806 -3.984 18.957 1.00 98.19 181 CYS A C 1
ATOM 1332 O O . CYS A 1 181 ? -13.812 -3.903 18.242 1.00 98.19 181 CYS A O 1
ATOM 1334 N N . GLY A 1 182 ? -15.120 -5.141 19.550 1.00 98.00 182 GLY A N 1
ATOM 1335 C CA . GLY A 1 182 ? -14.372 -6.371 19.257 1.00 98.00 182 GLY A CA 1
ATOM 1336 C C . GLY A 1 182 ? -14.464 -7.499 20.279 1.00 98.00 182 GLY A C 1
ATOM 1337 O O . GLY A 1 182 ? -15.170 -7.399 21.281 1.00 98.00 182 GLY A O 1
ATOM 1338 N N . ASP A 1 183 ? -13.688 -8.561 20.061 1.00 98.06 183 ASP A N 1
ATOM 1339 C CA . ASP A 1 183 ? -13.761 -9.774 20.888 1.00 98.06 183 ASP A CA 1
ATOM 1340 C C . ASP A 1 183 ? -12.883 -9.683 22.146 1.00 98.06 183 ASP A C 1
ATOM 1342 O O . ASP A 1 183 ? -13.344 -9.896 23.271 1.00 98.06 183 ASP A O 1
ATOM 1346 N N . ARG A 1 184 ? -11.584 -9.390 21.989 1.00 98.62 184 ARG A N 1
ATOM 1347 C CA . ARG A 1 184 ? -10.626 -9.286 23.100 1.00 98.62 184 ARG A CA 1
ATOM 1348 C C . ARG A 1 184 ? -9.709 -8.080 22.966 1.00 98.62 184 ARG A C 1
ATOM 1350 O O . ARG A 1 184 ? -8.713 -8.157 22.250 1.00 98.62 184 ARG A O 1
ATOM 1357 N N . PHE A 1 185 ? -9.914 -7.039 23.765 1.00 98.56 185 PHE A N 1
ATOM 1358 C CA . PHE A 1 185 ? -9.095 -5.836 23.622 1.00 98.56 185 PHE A CA 1
ATOM 1359 C C . PHE A 1 185 ? -8.813 -5.055 24.905 1.00 98.56 185 PHE A C 1
ATOM 1361 O O . PHE A 1 185 ? -9.485 -5.198 25.923 1.00 98.56 185 PHE A O 1
ATOM 1368 N N . THR A 1 186 ? -7.794 -4.204 24.834 1.00 98.56 186 THR A N 1
ATOM 1369 C CA . THR A 1 186 ? -7.539 -3.145 25.815 1.00 98.56 186 THR A CA 1
ATOM 1370 C C . THR A 1 186 ? -7.665 -1.807 25.105 1.00 98.56 186 THR A C 1
ATOM 1372 O O . THR A 1 186 ? -7.053 -1.617 24.055 1.00 98.56 186 THR A O 1
ATOM 1375 N N . THR A 1 187 ? -8.434 -0.882 25.666 1.00 98.00 187 THR A N 1
ATOM 1376 C CA . THR A 1 187 ? -8.606 0.463 25.113 1.00 98.00 187 THR A CA 1
ATOM 1377 C C . THR A 1 187 ? -8.305 1.531 26.154 1.00 98.00 187 THR A C 1
ATOM 1379 O O . THR A 1 187 ? -8.687 1.399 27.320 1.00 98.00 187 THR A O 1
ATOM 1382 N N . SER A 1 188 ? -7.622 2.592 25.732 1.00 97.69 188 SER A N 1
ATOM 1383 C CA . SER A 1 188 ? -7.477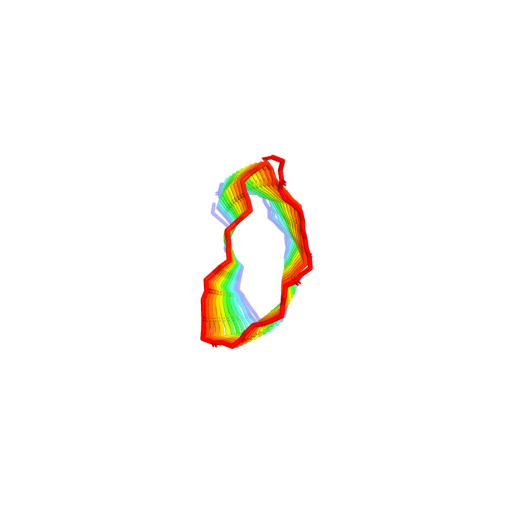 3.813 26.515 1.00 97.69 188 SER A CA 1
ATOM 1384 C C . SER A 1 188 ? -7.729 5.047 25.661 1.00 97.69 188 SER A C 1
ATOM 1386 O O . SER A 1 188 ? -7.069 5.207 24.640 1.00 97.69 188 SER A O 1
ATOM 1388 N N . GLY A 1 189 ? -8.613 5.951 26.065 1.00 95.56 189 GLY A N 1
ATOM 1389 C CA . GLY A 1 189 ? -8.831 7.148 25.261 1.00 95.56 189 GLY A CA 1
ATOM 1390 C C . GLY A 1 189 ? -9.770 8.172 25.862 1.00 95.56 189 GLY A C 1
ATOM 1391 O O . GLY A 1 189 ? -10.212 8.026 26.999 1.00 95.56 189 GLY A O 1
ATOM 1392 N N . SER A 1 190 ? -10.049 9.216 25.098 1.00 94.44 190 SER A N 1
ATOM 1393 C CA . SER A 1 190 ? -10.945 10.300 25.497 1.00 94.44 190 SER A CA 1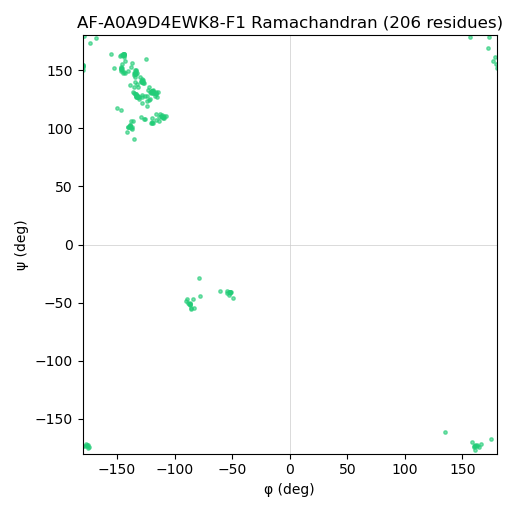
ATOM 1394 C C . SER A 1 190 ? -11.743 10.816 24.311 1.00 94.44 190 SER A C 1
ATOM 1396 O O . SER A 1 190 ? -11.226 10.831 23.192 1.00 94.44 190 SER A O 1
ATOM 1398 N N . GLY A 1 191 ? -12.960 11.274 24.570 1.00 95.19 191 GLY A N 1
ATOM 1399 C CA . GLY A 1 191 ? -13.811 11.874 23.552 1.00 95.19 191 GLY A CA 1
ATOM 1400 C C . GLY A 1 191 ? -15.147 12.32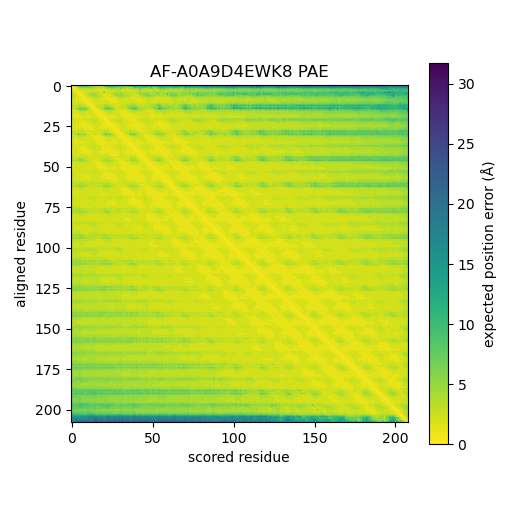0 24.096 1.00 95.19 191 GLY A C 1
ATOM 1401 O O . GLY A 1 191 ? -15.639 11.666 25.009 1.00 95.19 191 GLY A O 1
ATOM 1402 N N . ASP A 1 192 ? -15.743 13.362 23.523 1.00 96.94 192 ASP A N 1
ATOM 1403 C CA . ASP A 1 192 ? -17.074 13.853 23.905 1.00 96.94 192 ASP A CA 1
ATOM 1404 C C . ASP A 1 192 ? -18.087 12.699 23.964 1.00 96.94 192 ASP A C 1
ATOM 1406 O O . ASP A 1 192 ? -18.800 12.526 24.949 1.00 96.94 192 ASP A O 1
ATOM 1410 N N . LEU A 1 193 ? -18.083 11.828 22.951 1.00 95.81 193 LEU A N 1
ATOM 1411 C CA . LEU A 1 193 ? -18.813 10.566 22.959 1.00 95.81 193 LEU A CA 1
ATOM 1412 C C . LEU A 1 193 ? -17.849 9.375 22.961 1.00 95.81 193 LEU A C 1
ATOM 1414 O O . LEU A 1 193 ? -17.236 9.039 21.949 1.00 95.81 193 LEU A O 1
ATOM 1418 N N . PHE A 1 194 ? -17.793 8.672 24.094 1.00 96.38 194 PHE A N 1
ATOM 1419 C CA . PHE A 1 194 ? -16.953 7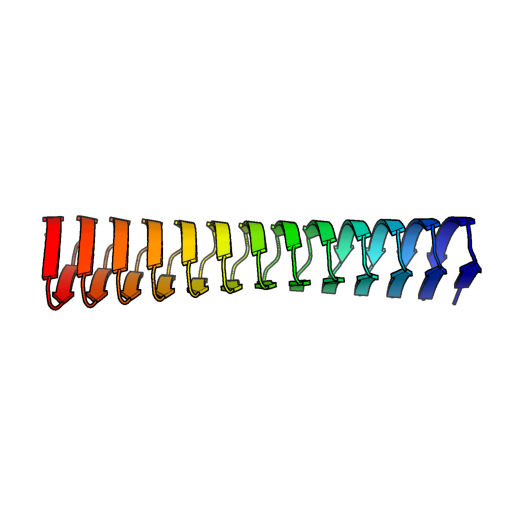.490 24.294 1.00 96.38 194 PHE A CA 1
ATOM 1420 C C . PHE A 1 194 ? -17.799 6.208 24.392 1.00 96.38 194 PHE A C 1
ATOM 1422 O O . PHE A 1 194 ? -18.472 5.971 25.399 1.00 96.38 194 PHE A O 1
ATOM 1429 N N . LEU A 1 195 ? -17.756 5.349 23.365 1.00 96.00 195 LEU A N 1
ATOM 1430 C CA . LEU A 1 195 ? -18.485 4.073 23.341 1.00 96.00 195 LEU A CA 1
ATOM 1431 C C . LEU A 1 195 ? -17.549 2.883 23.125 1.00 96.00 195 LEU A C 1
ATOM 1433 O O . LEU A 1 195 ? -16.725 2.847 22.211 1.00 96.00 195 LEU A O 1
ATOM 1437 N N . VAL A 1 196 ? -17.740 1.859 23.956 1.00 97.12 196 VAL A N 1
ATOM 1438 C CA . VAL A 1 196 ? -16.978 0.611 23.918 1.00 97.12 196 VAL A CA 1
ATOM 1439 C C . VAL A 1 196 ? -17.942 -0.568 23.985 1.00 97.12 196 VAL A C 1
ATOM 1441 O O . VAL A 1 196 ? -18.752 -0.648 24.909 1.00 97.12 196 VAL A O 1
ATOM 1444 N N . CYS A 1 197 ? -17.851 -1.500 23.038 1.00 96.75 197 CYS A N 1
ATOM 1445 C CA . CYS A 1 197 ? -18.619 -2.745 23.059 1.00 96.75 197 CYS A CA 1
ATOM 1446 C C . CYS A 1 197 ? -17.743 -3.966 22.746 1.00 96.75 197 CYS A C 1
ATOM 1448 O O . CYS A 1 197 ? -16.743 -3.869 22.043 1.00 96.75 197 CYS A O 1
ATOM 1450 N N . GLY A 1 198 ? -18.090 -5.133 23.285 1.00 96.69 198 GLY A N 1
ATOM 1451 C CA . GLY A 1 198 ? -17.332 -6.351 23.018 1.00 96.69 198 GLY A CA 1
ATOM 1452 C C . GLY A 1 198 ? -17.466 -7.425 24.082 1.00 96.69 198 GLY A C 1
ATOM 1453 O O . GLY A 1 198 ? -18.107 -7.216 25.113 1.00 96.69 198 GLY A O 1
ATOM 1454 N N . ASP A 1 199 ? -16.811 -8.557 23.840 1.00 96.31 199 ASP A N 1
ATOM 1455 C CA . ASP A 1 199 ? -16.934 -9.748 24.685 1.00 96.31 199 ASP A CA 1
ATOM 1456 C C . ASP A 1 199 ? -16.002 -9.714 25.906 1.00 96.31 199 ASP A C 1
ATOM 1458 O O . ASP A 1 199 ? -16.407 -10.027 27.029 1.00 96.31 199 ASP A O 1
ATOM 1462 N N . ARG A 1 200 ? -14.723 -9.362 25.715 1.00 97.69 200 ARG A N 1
ATOM 1463 C CA . ARG A 1 200 ? -13.713 -9.325 26.784 1.00 97.69 200 ARG A CA 1
ATOM 1464 C C . ARG A 1 200 ? -12.794 -8.123 26.647 1.00 97.69 200 ARG A C 1
ATOM 1466 O O . ARG A 1 200 ? -11.801 -8.185 25.922 1.00 97.69 200 ARG A O 1
ATOM 1473 N N . PHE A 1 201 ? -13.038 -7.083 27.437 1.00 97.44 201 PHE A N 1
ATOM 1474 C CA . PHE A 1 201 ? -12.243 -5.865 27.342 1.00 97.44 201 PHE A CA 1
ATOM 1475 C C . PHE A 1 201 ? -11.837 -5.247 28.678 1.00 97.44 201 PHE A C 1
ATOM 1477 O O . PHE A 1 201 ? -12.490 -5.432 29.703 1.00 97.44 201 PHE A O 1
ATOM 1484 N N . THR A 1 202 ? -10.749 -4.482 28.623 1.00 97.50 202 THR A N 1
ATOM 1485 C CA . THR A 1 202 ? -10.351 -3.510 29.646 1.00 97.50 202 THR A CA 1
ATOM 1486 C C . THR A 1 202 ? -10.421 -2.125 29.019 1.00 97.50 202 THR A C 1
ATOM 1488 O O . THR A 1 202 ? -9.886 -1.923 27.930 1.00 97.50 202 THR A O 1
ATOM 1491 N N . THR A 1 203 ? -11.058 -1.173 29.699 1.00 96.12 203 THR A N 1
ATOM 1492 C CA . THR A 1 203 ? -11.184 0.209 29.225 1.00 96.12 203 THR A CA 1
ATOM 1493 C C . THR A 1 203 ? -10.720 1.196 30.289 1.00 96.12 203 THR A C 1
ATOM 1495 O O . THR A 1 203 ? -10.996 1.008 31.475 1.00 96.12 203 THR A O 1
ATOM 1498 N N . SER A 1 204 ? -10.004 2.236 29.868 1.00 93.81 204 SER A N 1
ATOM 1499 C CA . SER A 1 204 ? -9.667 3.395 30.694 1.00 93.81 204 SER A CA 1
ATOM 1500 C C . SER A 1 204 ? -9.820 4.671 29.872 1.00 93.81 204 SER A C 1
ATOM 1502 O O . SER A 1 204 ? -8.994 4.952 29.007 1.00 93.81 204 SER A O 1
ATOM 1504 N N . GLY A 1 205 ? -10.861 5.446 30.130 1.00 87.69 205 GLY A N 1
ATOM 1505 C CA . GLY A 1 205 ? -11.139 6.651 29.364 1.00 87.69 205 GLY A CA 1
ATOM 1506 C C . GLY A 1 205 ? -12.293 7.447 29.939 1.00 87.69 205 GLY A C 1
ATOM 1507 O O . GLY A 1 205 ? -12.949 6.995 30.880 1.00 87.69 205 GLY A O 1
ATOM 1508 N N . SER A 1 206 ? -12.515 8.627 29.380 1.00 84.38 206 SER A N 1
ATOM 1509 C CA . SER A 1 206 ? -13.604 9.525 29.757 1.00 84.38 206 SER A CA 1
ATOM 1510 C C . SER A 1 206 ? -14.303 10.062 28.517 1.00 84.38 206 SER A C 1
ATOM 1512 O O . SER A 1 206 ? -13.648 10.326 27.507 1.00 84.38 206 SER A O 1
ATOM 1514 N N . GLY A 1 207 ? -15.615 10.236 28.634 1.00 80.00 207 GLY A N 1
ATOM 1515 C CA . GLY A 1 207 ? -16.363 11.173 27.809 1.00 80.00 207 GLY A CA 1
ATOM 1516 C C . GLY A 1 207 ? -17.135 12.144 28.684 1.00 80.00 207 GLY A C 1
ATOM 1517 O O . GLY A 1 207 ? -17.310 11.871 29.879 1.00 80.00 207 GLY A O 1
ATOM 1518 N N . ASP A 1 208 ? -17.505 13.272 28.089 1.00 64.94 208 ASP A N 1
ATOM 1519 C CA . ASP A 1 208 ? -18.142 14.409 28.760 1.00 64.94 208 ASP A CA 1
ATOM 1520 C C . ASP A 1 208 ? -19.680 14.335 28.714 1.00 64.94 208 ASP A C 1
ATOM 1522 O O . ASP A 1 208 ? -20.250 13.751 27.762 1.00 64.94 208 ASP A O 1
#

Radius of gyration: 19.94 Å; Cα contacts (8 Å, |Δi|>4): 701; chains: 1; bounding box: 43×24×58 Å

Sequence (208 aa):
MFLVCGDRFTTSGSGDLFLVCGDRFTTSGSDDLFLVRGYRFTTSGSGDLFLVCGDRFTTSGSGDLFLVCGDRFTTSGSGDLFLVCGDRFTTSGSGDLFLVCGDRFTTSGSGDLFLVCGDRFTTSGSGDLFLVCGYRFTTSGSGDLFLVCGDRFTTSGSGDLFLVCGDRFTTSGSGDLFLVCGDRFTTSGSGDLFLVCGDRFTTSGSGD

Foldseek 3Di:
DAEDEDAEEEEEDEEAEYYYEYEEYEYEYEHQYAEYEYEEYEYEYEHQYHYYEYEHYEYEYEHQAHEYEYEEYEYEYEHQAAYYEYEEYEYEYEHQHAEYEYEEYEYEYEHQAHEYEYEEYEYEYEHQHHEYEYEAYEYEYEHQHHEYEYEHYEYEYEHQAHEYEYEEYEYEYEHQHAYYEYEAYEYEYEHLHHDYYYNHYHYHYDHD